Protein AF-A0A1B8DVF6-F1 (afdb_monomer_lite)

Foldseek 3Di:
DDPPDQDWDADFQQRKTWDADPVRHTDDIHHAFLLAFFADPRDGDSDAQQADPVDRPPGDVVSFGPFHDTGPWGFQEAEPQGKTKTQREDNDPVLSAWIDIDGDDDDDDDDDDDFATGGNFNYWYDPDPQKIWTFDWDPQAWQPGPWHATPFTAGWMWGTVVWDGQVVHQRHGHRGCQYSNRGDPNTGHIDIGTDGTPQPVVVLVVVLAHGTDDSVVVPRMDDRGDRDDDDDDD

Secondary structure (DSSP, 8-state):
------PPEE-SSS--EEEE-TTS-EEEEEPPPGGGS-EETTEE----SSPPTT-TT---SSSS-SBSSPTT--EEEEETTTEEEEE-S-SSTTT---EEEEEP--SSS---------SSEEEEEEEETTEEEEEEE-SSBSTTSSB---S-EEEEEEE-TTS---TTSS-STT--SSGGGPPPTT-PPPEEEEEEETT-HHHHGGGT-BSSS-GGGTTSBPPS----------

Radius of gyration: 19.28 Å; chains: 1; bounding box: 47×51×50 Å

Structure (mmCIF, N/CA/C/O backbone):
data_AF-A0A1B8DVF6-F1
#
_entry.id   AF-A0A1B8DVF6-F1
#
loop_
_atom_site.group_PDB
_atom_site.id
_atom_site.type_symbol
_atom_site.label_atom_id
_atom_site.label_alt_id
_atom_site.label_comp_id
_atom_site.label_asym_id
_atom_site.label_entity_id
_atom_site.label_seq_id
_atom_site.pdbx_PDB_ins_code
_atom_site.Cartn_x
_atom_site.Cartn_y
_atom_site.Cartn_z
_atom_site.occupancy
_atom_site.B_iso_or_equiv
_atom_site.auth_seq_id
_atom_site.auth_comp_id
_atom_site.auth_asym_id
_atom_site.auth_atom_id
_atom_site.pdbx_PDB_model_num
ATOM 1 N N . MET A 1 1 ? 2.949 -35.011 3.913 1.00 32.31 1 MET A N 1
ATOM 2 C CA . MET A 1 1 ? 1.623 -34.410 4.175 1.00 32.31 1 MET A CA 1
ATOM 3 C C . MET A 1 1 ? 1.774 -32.906 4.006 1.00 32.31 1 MET A C 1
ATOM 5 O O . MET A 1 1 ? 2.437 -32.292 4.829 1.00 32.31 1 MET A O 1
ATOM 9 N N . ALA A 1 2 ? 1.299 -32.333 2.897 1.00 32.31 2 ALA A N 1
ATOM 10 C CA . ALA A 1 2 ? 1.399 -30.891 2.675 1.00 32.31 2 ALA A CA 1
ATOM 11 C C . ALA A 1 2 ? 0.454 -30.177 3.651 1.00 32.31 2 ALA A C 1
ATOM 13 O O . ALA A 1 2 ? -0.756 -30.418 3.643 1.00 32.31 2 ALA A O 1
ATOM 14 N N . LEU A 1 3 ? 1.010 -29.348 4.531 1.00 29.42 3 LEU A N 1
ATOM 15 C CA . LEU A 1 3 ? 0.226 -28.476 5.391 1.00 29.42 3 LEU A CA 1
ATOM 16 C C . LEU A 1 3 ? -0.377 -27.381 4.503 1.00 29.42 3 LEU A C 1
ATOM 18 O O . LEU A 1 3 ? 0.258 -26.367 4.241 1.00 29.42 3 LEU A O 1
ATOM 22 N N . VAL A 1 4 ? -1.594 -27.601 4.002 1.00 38.09 4 VAL A N 1
ATOM 23 C CA . VAL A 1 4 ? -2.385 -26.531 3.384 1.00 38.09 4 VAL A CA 1
ATOM 24 C C . VAL A 1 4 ? -2.860 -25.628 4.519 1.00 38.09 4 VAL A C 1
ATOM 26 O O . VAL A 1 4 ? -3.889 -25.893 5.150 1.00 38.09 4 VAL A O 1
ATOM 29 N N . VAL A 1 5 ? -2.055 -24.614 4.831 1.00 46.03 5 VAL A N 1
ATOM 30 C CA . VAL A 1 5 ? -2.501 -23.447 5.590 1.00 46.03 5 VAL A CA 1
ATOM 31 C C . VAL A 1 5 ? -3.344 -22.629 4.620 1.00 46.03 5 VAL A C 1
ATOM 33 O O . VAL A 1 5 ? -2.834 -22.153 3.609 1.00 46.03 5 VAL A O 1
ATOM 36 N N . LEU A 1 6 ? -4.645 -22.524 4.881 1.00 54.84 6 LEU A N 1
ATOM 37 C CA . LEU A 1 6 ? -5.496 -21.598 4.140 1.00 54.84 6 LEU A CA 1
ATOM 38 C C . LEU A 1 6 ? -5.156 -20.200 4.638 1.00 54.84 6 LEU A C 1
ATOM 40 O O . LEU A 1 6 ? -5.493 -19.844 5.765 1.00 54.84 6 LEU A O 1
ATOM 44 N N . ALA A 1 7 ? -4.410 -19.455 3.828 1.00 62.16 7 ALA A N 1
ATOM 45 C CA . ALA A 1 7 ? -4.233 -18.031 4.043 1.00 62.16 7 ALA A CA 1
ATOM 46 C C . ALA A 1 7 ? -5.584 -17.320 3.824 1.00 62.16 7 ALA A C 1
ATOM 48 O O . ALA A 1 7 ? -6.362 -17.769 2.973 1.00 62.16 7 ALA A O 1
ATOM 49 N N . PRO A 1 8 ? -5.882 -16.239 4.567 1.00 67.75 8 PRO A N 1
ATOM 50 C CA . PRO A 1 8 ? -7.030 -15.395 4.261 1.00 67.75 8 PRO A CA 1
ATOM 51 C C . PRO A 1 8 ? -6.943 -14.888 2.823 1.00 67.75 8 PRO A C 1
ATOM 53 O O . PRO A 1 8 ? -5.857 -14.615 2.312 1.00 67.75 8 PRO A O 1
ATOM 56 N N . ILE A 1 9 ? -8.101 -14.729 2.197 1.00 80.19 9 ILE A N 1
ATOM 57 C CA . ILE A 1 9 ? -8.250 -14.021 0.926 1.00 80.19 9 ILE A CA 1
ATOM 58 C C . ILE A 1 9 ? -8.737 -12.619 1.265 1.00 80.19 9 ILE A C 1
ATOM 60 O O . ILE A 1 9 ? -9.635 -12.475 2.089 1.00 80.19 9 ILE A O 1
ATOM 64 N N . SER A 1 10 ? -8.175 -11.586 0.648 1.00 80.62 10 SER A N 1
ATOM 65 C CA . SER A 1 10 ? -8.703 -10.228 0.769 1.00 80.62 10 SER A CA 1
ATOM 66 C C . SER A 1 10 ? -9.348 -9.760 -0.522 1.00 80.62 10 SER A C 1
ATOM 68 O O . SER A 1 10 ? -8.913 -10.133 -1.608 1.00 80.62 10 SER A O 1
ATOM 70 N N . ASP A 1 11 ? -10.331 -8.879 -0.388 1.00 80.94 11 ASP A N 1
ATOM 71 C CA . ASP A 1 11 ? -10.761 -8.000 -1.475 1.00 80.94 11 ASP A CA 1
ATOM 72 C C . ASP A 1 11 ? -10.009 -6.667 -1.368 1.00 80.94 11 ASP A C 1
ATOM 74 O O . ASP A 1 11 ? -9.768 -6.175 -0.265 1.00 80.94 11 ASP A O 1
ATOM 78 N N . GLU A 1 12 ? -9.641 -6.085 -2.507 1.00 75.62 12 GLU A N 1
ATOM 79 C CA . GLU A 1 12 ? -9.056 -4.751 -2.565 1.00 75.62 12 GLU A CA 1
ATOM 80 C C . GLU A 1 12 ? -10.084 -3.722 -2.067 1.00 75.62 12 GLU A C 1
ATOM 82 O O . GLU A 1 12 ? -9.807 -2.998 -1.111 1.00 75.62 12 GLU A O 1
ATOM 87 N N . TYR A 1 13 ? -11.289 -3.674 -2.647 1.00 78.94 13 TYR A N 1
ATOM 88 C CA . TYR A 1 13 ? -12.217 -2.550 -2.446 1.00 78.94 13 TYR A CA 1
ATOM 89 C C . TYR A 1 13 ? -13.198 -2.724 -1.279 1.00 78.94 13 TYR A C 1
ATOM 91 O O . TYR A 1 13 ? -13.632 -1.720 -0.717 1.00 78.94 13 TYR A O 1
ATOM 99 N N . GLY A 1 14 ? -13.511 -3.942 -0.843 1.00 76.44 14 GLY A N 1
ATOM 100 C CA . GLY A 1 14 ? -14.218 -4.219 0.415 1.00 76.44 14 GLY A CA 1
ATOM 101 C C . GLY A 1 14 ? -13.377 -4.008 1.689 1.00 76.44 14 GLY A C 1
ATOM 102 O O . GLY A 1 14 ? -13.918 -3.909 2.784 1.00 76.44 14 GLY A O 1
ATOM 103 N N . PRO A 1 15 ? -12.080 -3.714 1.567 1.00 79.81 15 PRO A N 1
ATOM 104 C CA . PRO A 1 15 ? -10.971 -4.303 2.354 1.00 79.81 15 PRO A CA 1
ATOM 105 C C . PRO A 1 15 ? -11.311 -5.333 3.464 1.00 79.81 15 PRO A C 1
ATOM 107 O O . PRO A 1 15 ? -10.837 -5.223 4.594 1.00 79.81 15 PRO A O 1
ATOM 110 N N . PHE A 1 16 ? -12.111 -6.366 3.184 1.00 84.19 16 PHE A N 1
ATOM 111 C CA . PHE A 1 16 ? -12.356 -7.451 4.149 1.00 84.19 16 PHE A CA 1
ATOM 112 C C . PHE A 1 16 ? -11.317 -8.561 3.999 1.00 84.19 16 PHE A C 1
ATOM 114 O O . PHE A 1 16 ? -10.808 -8.799 2.901 1.00 84.19 16 PHE A O 1
ATOM 121 N N . LEU A 1 17 ? -11.062 -9.287 5.092 1.00 79.75 17 LEU A N 1
ATOM 122 C CA . LEU A 1 17 ? -10.433 -10.603 5.019 1.00 79.75 17 LEU A CA 1
ATOM 123 C C . LEU A 1 17 ? -11.495 -11.691 5.094 1.00 79.75 17 LEU A C 1
ATOM 125 O O . LEU A 1 17 ? -12.343 -11.686 5.982 1.00 79.75 17 LEU A O 1
ATOM 129 N N . TYR A 1 18 ? -11.396 -12.651 4.193 1.00 82.25 18 TYR A N 1
ATOM 130 C CA . TYR A 1 18 ? -12.281 -13.792 4.076 1.00 82.25 18 TYR A CA 1
ATOM 131 C C . TYR A 1 18 ? -11.505 -15.064 4.385 1.00 82.25 18 TYR A C 1
ATOM 133 O O . TYR A 1 18 ? -10.444 -15.337 3.817 1.00 82.25 18 TYR A O 1
ATOM 141 N N . HIS A 1 19 ? -12.059 -15.862 5.281 1.00 77.62 19 HIS A N 1
ATOM 142 C CA . HIS A 1 19 ? -11.556 -17.174 5.635 1.00 77.62 19 HIS A CA 1
ATOM 143 C C . HIS A 1 19 ? -12.420 -18.240 5.002 1.00 77.62 19 HIS A C 1
ATOM 145 O O . HIS A 1 19 ? -13.640 -18.209 5.116 1.00 77.62 19 HIS A O 1
ATOM 151 N N . PHE A 1 20 ? -11.783 -19.215 4.368 1.00 79.69 20 PHE A N 1
ATOM 152 C CA . PHE A 1 20 ? -12.472 -20.349 3.777 1.00 79.69 20 PHE A CA 1
ATOM 153 C C . PHE A 1 20 ? -12.012 -21.636 4.448 1.00 79.69 20 PHE A C 1
ATOM 155 O O . PHE A 1 20 ? -10.858 -21.788 4.836 1.00 79.69 20 PHE A O 1
ATOM 162 N N . THR A 1 21 ? -12.921 -22.594 4.554 1.00 79.00 21 THR A N 1
ATOM 163 C CA . THR A 1 21 ? -12.610 -23.978 4.902 1.00 79.00 21 THR A CA 1
ATOM 164 C C . THR A 1 21 ? -11.857 -24.662 3.757 1.00 79.00 21 THR A C 1
ATOM 166 O O . THR A 1 21 ? -11.948 -24.263 2.596 1.00 79.00 21 THR A O 1
ATOM 169 N N . LYS A 1 22 ? -11.208 -25.801 4.037 1.00 81.12 22 LYS A N 1
ATOM 170 C CA . LYS A 1 22 ? -10.541 -26.644 3.014 1.00 81.12 22 LYS A CA 1
ATOM 171 C C . LYS A 1 22 ? -11.468 -27.138 1.897 1.00 81.12 22 LYS A C 1
ATOM 173 O O . LYS A 1 22 ? -10.986 -27.660 0.901 1.00 81.12 22 LYS A O 1
ATOM 178 N N . ARG A 1 23 ? -12.786 -27.007 2.071 1.00 86.44 23 ARG A N 1
ATOM 179 C CA . ARG A 1 23 ? -13.811 -27.379 1.086 1.00 86.44 23 ARG A CA 1
ATOM 180 C C . ARG A 1 23 ? -14.335 -26.174 0.292 1.00 86.44 23 ARG A C 1
ATOM 182 O O . ARG A 1 23 ? -15.333 -26.316 -0.402 1.00 86.44 23 ARG A O 1
ATOM 189 N N . GLY A 1 24 ? -13.719 -24.998 0.437 1.00 83.56 24 GLY A N 1
ATOM 190 C CA . GLY A 1 24 ? -14.119 -23.772 -0.259 1.00 83.56 24 GLY A CA 1
ATOM 191 C C . GLY A 1 24 ? -15.368 -23.089 0.307 1.00 83.56 24 GLY A C 1
ATOM 192 O O . GLY A 1 24 ? -15.906 -22.193 -0.331 1.00 83.56 24 GLY A O 1
ATOM 193 N N . LYS A 1 25 ? -15.855 -23.488 1.491 1.00 85.06 25 LYS A N 1
ATOM 194 C CA . LYS A 1 25 ? -16.943 -22.762 2.175 1.00 85.06 25 LYS A CA 1
ATOM 195 C C . LYS A 1 25 ? -16.387 -21.586 2.963 1.00 85.06 25 LYS A C 1
ATOM 197 O O . LYS A 1 25 ? -15.400 -21.796 3.660 1.00 85.06 25 LYS A O 1
ATOM 202 N N . LEU A 1 26 ? -17.033 -20.424 2.891 1.00 81.25 26 LEU A N 1
ATOM 203 C CA . LEU A 1 26 ? -16.728 -19.279 3.751 1.00 81.25 26 LEU A CA 1
ATOM 204 C C . LEU A 1 26 ? -16.943 -19.671 5.223 1.00 81.25 26 LEU A C 1
ATOM 206 O O . LEU A 1 26 ? -17.984 -20.231 5.561 1.00 81.25 26 LEU A O 1
ATOM 210 N N . ASP A 1 27 ? -15.931 -19.430 6.046 1.00 79.88 27 ASP A N 1
ATOM 211 C CA . ASP A 1 27 ? -15.852 -19.791 7.465 1.00 79.88 27 ASP A CA 1
ATOM 212 C C . ASP A 1 27 ? -15.981 -18.548 8.353 1.00 79.88 27 ASP A C 1
ATOM 214 O O . ASP A 1 27 ? -16.807 -18.520 9.259 1.00 79.88 27 ASP A O 1
ATOM 218 N N . ASP A 1 28 ? -15.213 -17.497 8.046 1.00 77.75 28 ASP A N 1
ATOM 219 C CA . ASP A 1 28 ? -15.188 -16.246 8.809 1.00 77.75 28 ASP A CA 1
ATOM 220 C C . ASP A 1 28 ? -14.908 -15.040 7.897 1.00 77.75 28 ASP A C 1
ATOM 222 O O . ASP A 1 28 ? -14.336 -15.178 6.808 1.00 77.75 28 ASP A O 1
ATOM 226 N N . VAL A 1 29 ? -15.320 -13.853 8.341 1.00 80.81 29 VAL A N 1
ATOM 227 C CA . VAL A 1 29 ? -15.078 -12.575 7.669 1.00 80.81 29 VAL A CA 1
ATOM 228 C C . VAL A 1 29 ? -14.602 -11.556 8.694 1.00 80.81 29 VAL A C 1
ATOM 230 O O . VAL A 1 29 ? -15.346 -11.157 9.589 1.00 80.81 29 VAL A O 1
ATOM 233 N N . ILE A 1 30 ? -13.376 -11.067 8.521 1.00 78.75 30 ILE A N 1
ATOM 234 C CA . ILE A 1 30 ? -12.818 -10.019 9.369 1.00 78.75 30 ILE A CA 1
ATOM 235 C C . ILE A 1 30 ? -13.021 -8.670 8.686 1.00 78.75 30 ILE A C 1
ATOM 237 O O . ILE A 1 30 ? -12.463 -8.388 7.622 1.00 78.75 30 ILE A O 1
ATOM 241 N N . ARG A 1 31 ? -13.817 -7.822 9.338 1.00 83.44 31 ARG A N 1
ATOM 242 C CA . ARG A 1 31 ? -14.041 -6.429 8.948 1.00 83.44 31 ARG A CA 1
ATOM 243 C C . ARG A 1 31 ? -12.875 -5.542 9.416 1.00 83.44 31 ARG A C 1
ATOM 245 O O . ARG A 1 31 ? -12.457 -5.677 10.568 1.00 83.44 31 ARG A O 1
ATOM 252 N N . PRO A 1 32 ? -12.355 -4.624 8.580 1.00 82.56 32 PRO A N 1
ATOM 253 C CA . PRO A 1 32 ? -11.359 -3.644 9.010 1.00 82.56 32 PRO A CA 1
ATOM 254 C C . PRO A 1 32 ? -11.983 -2.542 9.896 1.00 82.56 32 PRO A C 1
ATOM 256 O O . PRO A 1 32 ? -13.209 -2.417 9.956 1.00 82.56 32 PRO A O 1
ATOM 259 N N . PRO A 1 33 ? -11.165 -1.711 10.570 1.00 84.88 33 PRO A N 1
ATOM 260 C CA . PRO A 1 33 ? -11.647 -0.540 11.304 1.00 84.88 33 PRO A CA 1
ATOM 261 C C . PRO A 1 33 ? -12.536 0.389 10.466 1.00 84.88 33 PRO A C 1
ATOM 263 O O . PRO A 1 33 ? -12.381 0.474 9.246 1.00 84.88 33 PRO A O 1
ATOM 266 N N . ASN A 1 34 ? -13.430 1.133 11.124 1.00 86.06 34 ASN A N 1
ATOM 267 C CA . ASN A 1 34 ? -14.404 2.005 10.457 1.00 86.06 34 ASN A CA 1
ATOM 268 C C . ASN A 1 34 ? -13.751 3.076 9.578 1.00 86.06 34 ASN A C 1
ATOM 270 O O . ASN A 1 34 ? -14.263 3.350 8.498 1.00 86.06 34 ASN A O 1
ATOM 274 N N . ALA A 1 35 ? -12.581 3.584 9.969 1.00 85.00 35 ALA A N 1
ATOM 275 C CA . ALA A 1 35 ? -11.764 4.492 9.163 1.00 85.00 35 ALA A CA 1
ATOM 276 C C . ALA A 1 35 ? -11.434 3.960 7.748 1.00 85.00 35 ALA A C 1
ATOM 278 O O . ALA A 1 35 ? -11.082 4.735 6.865 1.00 85.00 35 ALA A O 1
ATOM 279 N N . LEU A 1 36 ? -11.566 2.652 7.496 1.00 84.38 36 LEU A N 1
ATOM 280 C CA . LEU A 1 36 ? -11.310 2.022 6.195 1.00 84.38 36 LEU A CA 1
ATOM 281 C C . LEU A 1 36 ? -12.582 1.571 5.463 1.00 84.38 36 LEU A C 1
ATOM 283 O O . LEU A 1 36 ? -12.504 1.061 4.343 1.00 84.38 36 LEU A O 1
ATOM 287 N N . ILE A 1 37 ? -13.752 1.759 6.072 1.00 85.25 37 ILE A N 1
ATOM 288 C CA . ILE A 1 37 ? -15.046 1.449 5.465 1.00 85.25 37 ILE A CA 1
ATOM 289 C C . ILE A 1 37 ? -15.559 2.707 4.780 1.00 85.25 37 ILE A C 1
ATOM 291 O O . ILE A 1 37 ? -15.860 3.692 5.447 1.00 85.25 37 ILE A O 1
ATOM 295 N N . LEU A 1 38 ? -15.630 2.679 3.451 1.00 83.94 38 LEU A N 1
ATOM 296 C CA . LEU A 1 38 ? -16.032 3.837 2.659 1.00 83.94 38 LEU A CA 1
ATOM 297 C C . LEU A 1 38 ? -17.521 4.138 2.888 1.00 83.94 38 LEU A C 1
ATOM 299 O O . LEU A 1 38 ? -18.361 3.239 2.812 1.00 83.94 38 LEU A O 1
ATOM 303 N N . GLU A 1 39 ? -17.832 5.399 3.205 1.00 85.81 39 GLU A N 1
ATOM 304 C CA . GLU A 1 39 ? -19.196 5.848 3.490 1.00 85.81 39 GLU A CA 1
ATOM 305 C C . GLU A 1 39 ? -19.588 7.097 2.698 1.00 85.81 39 GLU A C 1
ATOM 307 O O . GLU A 1 39 ? -18.815 8.049 2.529 1.00 85.81 39 GLU A O 1
ATOM 312 N N . ARG A 1 40 ? -20.850 7.101 2.263 1.00 87.94 40 ARG A N 1
ATOM 313 C CA . ARG A 1 40 ? -21.533 8.233 1.635 1.00 87.94 40 ARG A CA 1
ATOM 314 C C . ARG A 1 40 ? -22.884 8.426 2.285 1.00 87.94 40 ARG A C 1
ATOM 316 O O . ARG A 1 40 ? -23.650 7.474 2.409 1.00 87.94 40 ARG A O 1
ATOM 323 N N . ASN A 1 41 ? -23.184 9.653 2.700 1.00 87.81 41 ASN A N 1
ATOM 324 C CA . ASN A 1 41 ? -24.454 9.985 3.358 1.00 87.81 41 ASN A CA 1
ATOM 325 C C . ASN A 1 41 ? -24.794 9.030 4.527 1.00 87.81 41 ASN A C 1
ATOM 327 O O . ASN A 1 41 ? -25.941 8.622 4.692 1.00 87.81 41 ASN A O 1
ATOM 331 N N . GLY A 1 42 ? -23.782 8.622 5.304 1.00 85.25 42 GLY A N 1
ATOM 332 C CA . GLY A 1 42 ? -23.937 7.703 6.440 1.00 85.25 42 GLY A CA 1
ATOM 333 C C . GLY A 1 42 ? -24.239 6.246 6.070 1.00 85.25 42 GLY A C 1
ATOM 334 O O . GLY A 1 42 ? -24.626 5.470 6.940 1.00 85.25 42 GLY A O 1
ATOM 335 N N . THR A 1 43 ? -24.094 5.869 4.797 1.00 87.88 43 THR A N 1
ATOM 336 C CA . THR A 1 43 ? -24.265 4.492 4.318 1.00 87.88 43 THR A CA 1
ATOM 337 C C . THR A 1 43 ? -22.951 3.968 3.757 1.00 87.88 43 THR A C 1
ATOM 339 O O . THR A 1 43 ? -22.233 4.693 3.069 1.00 87.88 43 THR A O 1
ATOM 342 N N . VAL A 1 44 ? -22.653 2.697 4.031 1.00 87.88 44 VAL A N 1
ATOM 343 C CA . VAL A 1 44 ? -21.510 1.999 3.436 1.00 87.88 44 VAL A CA 1
ATOM 344 C C . VAL A 1 44 ? -21.693 1.920 1.924 1.00 87.88 44 VAL A C 1
ATOM 346 O O . VAL A 1 44 ? -22.706 1.414 1.443 1.00 87.88 44 VAL A O 1
ATOM 349 N N . ASP A 1 45 ? -20.697 2.390 1.185 1.00 87.00 45 ASP A N 1
ATOM 350 C CA . ASP A 1 45 ? -20.680 2.376 -0.272 1.00 87.00 45 ASP A CA 1
ATOM 351 C C . ASP A 1 45 ? -19.275 1.996 -0.737 1.00 87.00 45 ASP A C 1
ATOM 353 O O . ASP A 1 45 ? -18.305 2.608 -0.321 1.00 87.00 45 ASP A O 1
ATOM 357 N N . PHE A 1 46 ? -19.137 0.980 -1.584 1.00 85.44 46 PHE A N 1
ATOM 358 C CA . PHE A 1 46 ? -17.838 0.570 -2.134 1.00 85.44 46 PHE A CA 1
ATOM 359 C C . PHE A 1 46 ? -17.670 0.968 -3.605 1.00 85.44 46 PHE A C 1
ATOM 361 O O . PHE A 1 46 ? -16.684 0.584 -4.238 1.00 85.44 46 PHE A O 1
ATOM 368 N N . ALA A 1 47 ? -18.615 1.730 -4.160 1.00 83.31 47 ALA A N 1
ATOM 369 C CA . ALA A 1 47 ? -18.594 2.142 -5.550 1.00 83.31 47 ALA A CA 1
ATOM 370 C C . ALA A 1 47 ? -17.406 3.062 -5.864 1.00 83.31 47 ALA A C 1
ATOM 372 O O . ALA A 1 47 ? -17.048 3.972 -5.107 1.00 83.31 47 ALA A O 1
ATOM 373 N N . SER A 1 48 ? -16.830 2.837 -7.045 1.00 83.81 48 SER A N 1
ATOM 374 C CA . SER A 1 48 ? -15.935 3.791 -7.694 1.00 83.81 48 SER A CA 1
ATOM 375 C C . SER A 1 48 ? -16.671 5.101 -7.979 1.00 83.81 48 SER A C 1
ATOM 377 O O . SER A 1 48 ? -17.875 5.103 -8.230 1.00 83.81 48 SER A O 1
ATOM 379 N N . ASN A 1 49 ? -15.938 6.212 -7.994 1.00 86.81 49 ASN A N 1
ATOM 380 C CA . ASN A 1 49 ? -16.456 7.480 -8.497 1.00 86.81 49 ASN A CA 1
ATOM 381 C C . ASN A 1 49 ? -16.368 7.631 -10.018 1.00 86.81 49 ASN A C 1
ATOM 383 O O . ASN A 1 49 ? -16.909 8.585 -10.568 1.00 86.81 49 ASN A O 1
ATOM 387 N N . ASN A 1 50 ? -15.705 6.702 -10.706 1.00 87.38 50 ASN A N 1
ATOM 388 C CA . ASN A 1 50 ? -15.689 6.702 -12.161 1.00 87.38 50 ASN A CA 1
ATOM 389 C C . ASN A 1 50 ? -17.055 6.258 -12.682 1.00 87.38 50 ASN A C 1
ATOM 391 O O . ASN A 1 50 ? -17.533 5.176 -12.335 1.00 87.38 50 ASN A O 1
ATOM 395 N N . SER A 1 51 ? -17.644 7.055 -13.569 1.00 88.44 51 SER A N 1
ATOM 396 C CA . SER A 1 51 ? -18.876 6.672 -14.245 1.00 88.44 51 SER A CA 1
ATOM 397 C C . SER A 1 51 ? -18.664 5.431 -15.124 1.00 88.44 51 SER A C 1
ATOM 399 O O . SER A 1 51 ? -17.629 5.339 -15.798 1.00 88.44 51 SER A O 1
ATOM 401 N N . PRO A 1 52 ? -19.628 4.500 -15.203 1.00 88.31 52 PRO A N 1
ATOM 402 C CA . PRO A 1 52 ? -19.541 3.384 -16.130 1.00 88.31 52 PRO A CA 1
ATOM 403 C C . PRO A 1 52 ? -19.570 3.872 -17.584 1.00 88.31 52 PRO A C 1
ATOM 405 O O . PRO A 1 52 ? -20.264 4.827 -17.927 1.00 88.31 52 PRO A O 1
ATOM 408 N N . ILE A 1 53 ? -18.865 3.154 -18.465 1.00 90.50 53 ILE A N 1
ATOM 409 C CA . ILE A 1 53 ? -18.738 3.493 -19.897 1.00 90.50 53 ILE A CA 1
ATOM 410 C C . ILE A 1 53 ? -20.111 3.639 -20.577 1.00 90.50 53 ILE A C 1
ATOM 412 O O . ILE A 1 53 ? -20.284 4.471 -21.461 1.00 90.50 53 ILE A O 1
ATOM 416 N N . TYR A 1 54 ? -21.094 2.838 -20.160 1.00 91.44 54 TYR A N 1
ATOM 417 C CA . TYR A 1 54 ? -22.433 2.815 -20.750 1.00 91.44 54 TYR A CA 1
ATOM 418 C C . TYR A 1 54 ? -23.391 3.870 -20.176 1.00 91.44 54 TYR A C 1
ATOM 420 O O . TYR A 1 54 ? -24.478 4.050 -20.722 1.00 91.44 54 TYR A O 1
ATOM 428 N N . ASN A 1 55 ? -23.035 4.551 -19.081 1.00 90.94 55 ASN A N 1
ATOM 429 C CA . ASN A 1 55 ? -23.861 5.608 -18.504 1.00 90.94 55 ASN A CA 1
ATOM 430 C C . ASN A 1 55 ? -23.021 6.585 -17.668 1.00 90.94 55 ASN A C 1
ATOM 432 O O . ASN A 1 55 ? -22.787 6.374 -16.479 1.00 90.94 55 ASN A O 1
ATOM 436 N N . SER A 1 56 ? -22.641 7.709 -18.275 1.00 91.00 56 SER A N 1
ATOM 437 C CA . SER A 1 56 ? -21.836 8.748 -17.621 1.00 91.00 56 SER A CA 1
ATOM 438 C C . SER A 1 56 ? -22.525 9.422 -16.426 1.00 91.00 56 SER A C 1
ATOM 440 O O . SER A 1 56 ? -21.855 10.041 -15.607 1.00 91.00 56 SER A O 1
ATOM 442 N N . SER A 1 57 ? -23.853 9.301 -16.301 1.00 90.12 57 SER A N 1
ATOM 443 C CA . SER A 1 57 ? -24.618 9.894 -15.194 1.00 90.12 57 SER A CA 1
ATOM 444 C C . SER A 1 57 ? -24.675 9.000 -13.950 1.00 90.12 57 SER A C 1
ATOM 446 O O . SER A 1 57 ? -25.144 9.440 -12.902 1.00 90.12 57 SER A O 1
ATOM 448 N N . GLN A 1 58 ? -24.219 7.746 -14.040 1.00 89.19 58 GLN A N 1
ATOM 449 C CA . GLN A 1 58 ? -24.163 6.826 -12.903 1.00 89.19 58 GLN A CA 1
ATOM 450 C C . GLN A 1 58 ? -22.884 7.044 -12.095 1.00 89.19 58 GLN A C 1
ATOM 452 O O . GLN A 1 58 ? -21.934 6.270 -12.178 1.00 89.19 58 GLN A O 1
ATOM 457 N N . ILE A 1 59 ? -22.882 8.109 -11.302 1.00 88.75 59 ILE A N 1
ATOM 458 C CA . ILE A 1 59 ? -21.834 8.405 -10.325 1.00 88.75 59 ILE A CA 1
ATOM 459 C C . ILE A 1 59 ? -22.437 8.473 -8.917 1.00 88.75 59 ILE A C 1
ATOM 461 O O . ILE A 1 59 ? -23.580 8.917 -8.764 1.00 88.75 59 ILE A O 1
ATOM 465 N N . PRO A 1 60 ? -21.709 8.032 -7.876 1.00 89.38 60 PRO A N 1
ATOM 466 C CA . PRO A 1 60 ? -22.168 8.178 -6.501 1.00 89.38 60 PRO A CA 1
ATOM 467 C C . PRO A 1 60 ? -22.364 9.649 -6.116 1.00 89.38 60 PRO A C 1
ATOM 469 O O . PRO A 1 60 ? -21.651 10.530 -6.597 1.00 89.38 60 PRO A O 1
ATOM 472 N N . ASN A 1 61 ? -23.298 9.912 -5.201 1.00 87.19 61 ASN A N 1
ATOM 473 C CA . ASN A 1 61 ? -23.521 11.241 -4.633 1.00 87.19 61 ASN A CA 1
ATOM 474 C C . ASN A 1 61 ? -23.390 11.199 -3.098 1.00 87.19 61 ASN A C 1
ATOM 476 O O . ASN A 1 61 ? -24.226 10.559 -2.457 1.00 87.19 61 ASN A O 1
ATOM 480 N N . PRO A 1 62 ? -22.414 11.895 -2.489 1.00 90.31 62 PRO A N 1
ATOM 481 C CA . PRO A 1 62 ? -21.349 12.674 -3.132 1.00 90.31 62 PRO A CA 1
ATOM 482 C C . PRO A 1 62 ? -20.346 11.798 -3.890 1.00 90.31 62 PRO A C 1
ATOM 484 O O . PRO A 1 62 ? -20.172 10.628 -3.562 1.00 90.31 62 PRO A O 1
ATOM 487 N N . GLU A 1 63 ? -19.636 12.374 -4.861 1.00 88.19 63 GLU A N 1
ATOM 488 C CA . GLU A 1 63 ? -18.633 11.649 -5.656 1.00 88.19 63 GLU A CA 1
ATOM 489 C C . GLU A 1 63 ? -17.464 11.145 -4.789 1.00 88.19 63 GLU A C 1
ATOM 491 O O . GLU A 1 63 ? -17.006 10.006 -4.908 1.00 88.19 63 GLU A O 1
ATOM 496 N N . ASN A 1 64 ? -17.009 11.963 -3.841 1.00 86.31 64 ASN A N 1
ATOM 497 C CA . ASN A 1 64 ? -16.003 11.586 -2.849 1.00 86.31 64 ASN A CA 1
ATOM 498 C C . ASN A 1 64 ? -16.667 11.245 -1.511 1.00 86.31 64 ASN A C 1
ATOM 500 O O . ASN A 1 64 ? -17.672 11.872 -1.171 1.00 86.31 64 ASN A O 1
ATOM 504 N N . PRO A 1 65 ? -16.153 10.246 -0.775 1.00 80.94 65 PRO A N 1
ATOM 505 C CA . PRO A 1 65 ? -16.741 9.844 0.493 1.00 80.94 65 PRO A CA 1
ATOM 506 C C . PRO A 1 65 ? -16.693 10.983 1.513 1.00 80.94 65 PRO A C 1
ATOM 508 O O . PRO A 1 65 ? -15.801 11.833 1.481 1.00 80.94 65 PRO A O 1
ATOM 511 N N . ASN A 1 66 ? -17.666 10.999 2.425 1.00 75.50 66 ASN A N 1
ATOM 512 C CA . ASN A 1 66 ? -17.752 12.014 3.481 1.00 75.50 66 ASN A CA 1
ATOM 513 C C . ASN A 1 66 ? -16.763 11.750 4.633 1.00 75.50 66 ASN A C 1
ATOM 515 O O . ASN A 1 66 ? -16.452 12.658 5.404 1.00 75.50 66 ASN A O 1
ATOM 519 N N . SER A 1 67 ? -16.312 10.505 4.758 1.00 74.56 67 SER A N 1
ATOM 520 C CA . SER A 1 67 ? -15.507 9.962 5.851 1.00 74.56 67 SER A CA 1
ATOM 521 C C . SER A 1 67 ? -14.734 8.730 5.369 1.00 74.56 67 SER A C 1
ATOM 523 O O . SER A 1 67 ? -15.021 8.195 4.297 1.00 74.56 67 SER A O 1
ATOM 525 N N . SER A 1 68 ? -13.782 8.259 6.179 1.00 78.62 68 SER A N 1
ATOM 526 C CA . SER A 1 68 ? -12.981 7.054 5.933 1.00 78.62 68 SER A CA 1
ATOM 527 C C . SER A 1 68 ? -11.994 7.159 4.764 1.00 78.62 68 SER A C 1
ATOM 529 O O . SER A 1 68 ? -11.546 8.247 4.401 1.00 78.62 68 SER A O 1
ATOM 531 N N . ARG A 1 69 ? -11.604 6.006 4.201 1.00 80.38 69 ARG A N 1
ATOM 532 C CA . ARG A 1 69 ? -10.695 5.895 3.059 1.00 80.38 69 ARG A CA 1
ATOM 533 C C . ARG A 1 69 ? -11.263 6.512 1.779 1.00 80.38 69 ARG A C 1
ATOM 535 O O . ARG A 1 69 ? -12.466 6.503 1.529 1.00 80.38 69 ARG A O 1
ATOM 542 N N . ASN A 1 70 ? -10.358 6.919 0.896 1.00 80.19 70 ASN A N 1
ATOM 543 C CA . ASN A 1 70 ? -10.702 7.494 -0.402 1.00 80.19 70 ASN A CA 1
ATOM 544 C C . ASN A 1 70 ? -11.149 6.437 -1.425 1.00 80.19 70 ASN A C 1
ATOM 546 O O . ASN A 1 70 ? -10.858 5.239 -1.307 1.00 80.19 70 ASN A O 1
ATOM 550 N N . ASN A 1 71 ? -11.791 6.917 -2.492 1.00 82.62 71 ASN A N 1
ATOM 551 C CA . ASN A 1 71 ? -12.102 6.126 -3.681 1.00 82.62 71 ASN A CA 1
ATOM 552 C C . ASN A 1 71 ? -10.852 5.434 -4.238 1.00 82.62 71 ASN A C 1
ATOM 554 O O . ASN A 1 71 ? -9.764 6.006 -4.249 1.00 82.62 71 ASN A O 1
ATOM 558 N N . ASN A 1 72 ? -11.026 4.211 -4.740 1.00 77.25 72 ASN A N 1
ATOM 559 C CA . ASN A 1 72 ? -9.979 3.427 -5.403 1.00 77.25 72 ASN A CA 1
ATOM 560 C C . ASN A 1 72 ? -8.732 3.079 -4.542 1.00 77.25 72 ASN A C 1
ATOM 562 O O . ASN A 1 72 ? -7.686 2.693 -5.071 1.00 77.25 72 ASN A O 1
ATOM 566 N N . GLN A 1 73 ? -8.826 3.207 -3.213 1.00 78.25 73 GLN A N 1
ATOM 567 C CA . GLN A 1 73 ? -7.719 2.971 -2.273 1.00 78.25 73 GLN A CA 1
ATOM 568 C C . GLN A 1 73 ? -7.995 1.788 -1.339 1.00 78.25 73 GLN A C 1
ATOM 570 O O . GLN A 1 73 ? -8.236 1.958 -0.151 1.00 78.25 73 GLN A O 1
ATOM 575 N N . GLY A 1 74 ? -8.003 0.586 -1.911 1.00 78.25 74 GLY A N 1
ATOM 576 C CA . GLY A 1 74 ? -8.211 -0.675 -1.205 1.00 78.25 74 GLY A CA 1
ATOM 577 C C . GLY A 1 74 ? -6.978 -1.275 -0.519 1.00 78.25 74 GLY A C 1
ATOM 578 O O . GLY A 1 74 ? -5.935 -0.628 -0.451 1.00 78.25 74 GLY A O 1
ATOM 579 N N . PHE A 1 75 ? -7.065 -2.527 -0.050 1.00 83.31 75 PHE A N 1
ATOM 580 C CA . PHE A 1 75 ? -5.873 -3.296 0.343 1.00 83.31 75 PHE A CA 1
ATOM 581 C C . PHE A 1 75 ? -4.950 -3.510 -0.856 1.00 83.31 75 PHE A C 1
ATOM 583 O O . PHE A 1 75 ? -5.378 -4.012 -1.889 1.00 83.31 75 PHE A O 1
ATOM 590 N N . LYS A 1 76 ? -3.678 -3.127 -0.714 1.00 75.88 76 LYS A N 1
ATOM 591 C CA . LYS A 1 76 ? -2.683 -3.140 -1.801 1.00 75.88 76 LYS A CA 1
ATOM 592 C C . LYS A 1 76 ? -1.548 -4.154 -1.609 1.00 75.88 76 LYS A C 1
ATOM 594 O O . LYS A 1 76 ? -0.498 -4.051 -2.234 1.00 75.88 76 LYS A O 1
ATOM 599 N N . GLY A 1 77 ? -1.731 -5.099 -0.701 1.00 77.38 77 GLY A N 1
ATOM 600 C CA . GLY A 1 77 ? -0.773 -6.166 -0.445 1.00 77.38 77 GLY A CA 1
ATOM 601 C C . GLY A 1 77 ? -1.200 -6.962 0.773 1.00 77.38 77 GLY A C 1
ATOM 602 O O . GLY A 1 77 ? -1.586 -6.371 1.785 1.00 77.38 77 GLY A O 1
ATOM 603 N N . LEU A 1 78 ? -1.137 -8.286 0.659 1.00 76.62 78 LEU A N 1
ATOM 604 C CA . LEU A 1 78 ? -1.467 -9.231 1.719 1.00 76.62 78 LEU A CA 1
ATOM 605 C C . LEU A 1 78 ? -0.341 -10.260 1.814 1.00 76.62 78 LEU A C 1
ATOM 607 O O . LEU A 1 78 ? -0.197 -11.112 0.944 1.00 76.62 78 LEU A O 1
ATOM 611 N N . THR A 1 79 ? 0.440 -10.211 2.890 1.00 74.06 79 THR A N 1
ATOM 612 C CA . THR A 1 79 ? 1.537 -11.171 3.103 1.00 74.06 79 THR A CA 1
ATOM 613 C C . THR A 1 79 ? 1.146 -12.281 4.076 1.00 74.06 79 THR A C 1
ATOM 615 O O . THR A 1 79 ? 0.280 -12.119 4.944 1.00 74.06 79 THR A O 1
ATOM 618 N N . TYR A 1 80 ? 1.856 -13.411 3.975 1.00 60.00 80 TYR A N 1
ATOM 619 C CA . TYR A 1 80 ? 1.825 -14.491 4.961 1.00 60.00 80 TYR A CA 1
ATOM 620 C C . TYR A 1 80 ? 2.033 -13.929 6.380 1.00 60.00 80 TYR A C 1
ATOM 622 O O . TYR A 1 80 ? 2.872 -13.048 6.578 1.00 60.00 80 TYR A O 1
ATOM 630 N N . ASN A 1 81 ? 1.254 -14.439 7.343 1.00 56.53 81 ASN A N 1
ATOM 631 C CA . ASN A 1 81 ? 1.039 -13.897 8.698 1.00 56.53 81 ASN A CA 1
ATOM 632 C C . ASN A 1 81 ? 0.040 -12.722 8.810 1.00 56.53 81 ASN A C 1
ATOM 634 O O . ASN A 1 81 ? -0.047 -12.079 9.852 1.00 56.53 81 ASN A O 1
ATOM 638 N N . THR A 1 82 ? -0.765 -12.495 7.766 1.00 65.50 82 THR A N 1
ATOM 639 C CA . THR A 1 82 ? -1.968 -11.642 7.780 1.00 65.50 82 THR A CA 1
ATOM 640 C C . THR A 1 82 ? -1.724 -10.158 8.016 1.00 65.50 82 THR A C 1
ATOM 642 O O . THR A 1 82 ? -2.444 -9.513 8.777 1.00 65.50 82 THR A O 1
ATOM 645 N N . TYR A 1 83 ? -0.721 -9.608 7.332 1.00 72.19 83 TYR A N 1
ATOM 646 C CA . TYR A 1 83 ? -0.571 -8.160 7.245 1.00 72.19 83 TYR A CA 1
ATOM 647 C C . TYR A 1 83 ? -1.198 -7.631 5.963 1.00 72.19 83 TYR A C 1
ATOM 649 O O . TYR A 1 83 ? -0.910 -8.168 4.893 1.00 72.19 83 TYR A O 1
ATOM 657 N N . ALA A 1 84 ? -1.998 -6.570 6.074 1.00 72.62 84 ALA A N 1
ATOM 658 C CA . ALA A 1 84 ? -2.566 -5.857 4.936 1.00 72.62 84 ALA A CA 1
ATOM 659 C C . ALA A 1 84 ? -2.137 -4.386 4.943 1.00 72.62 84 ALA A C 1
ATOM 661 O O . ALA A 1 84 ? -2.189 -3.728 5.985 1.00 72.62 84 ALA A O 1
ATOM 662 N N . ALA A 1 85 ? -1.723 -3.864 3.789 1.00 71.00 85 ALA A N 1
ATOM 663 C CA . ALA A 1 85 ? -1.378 -2.453 3.620 1.00 71.00 85 ALA A CA 1
ATOM 664 C C . ALA A 1 85 ? -2.501 -1.691 2.902 1.00 71.00 85 ALA A C 1
ATOM 666 O O . ALA A 1 85 ? -3.051 -2.183 1.917 1.00 71.00 85 ALA A O 1
ATOM 667 N N . ILE A 1 86 ? -2.812 -0.479 3.365 1.00 74.69 86 ILE A N 1
ATOM 668 C CA . ILE A 1 86 ? -3.820 0.397 2.750 1.00 74.69 86 ILE A CA 1
ATOM 669 C C . ILE A 1 86 ? -3.410 1.862 2.800 1.00 74.69 86 ILE A C 1
ATOM 671 O O . ILE A 1 86 ? -2.987 2.355 3.846 1.00 74.69 86 ILE A O 1
ATOM 675 N N . ASN A 1 87 ? -3.547 2.565 1.678 1.00 69.38 87 ASN A N 1
ATOM 676 C CA . ASN A 1 87 ? -3.331 4.008 1.633 1.00 69.38 87 ASN A CA 1
ATOM 677 C C . ASN A 1 87 ? -4.452 4.700 2.416 1.00 69.38 87 ASN A C 1
ATOM 679 O O . ASN A 1 87 ? -5.629 4.549 2.093 1.00 69.38 87 ASN A O 1
ATOM 683 N N . ASP A 1 88 ? -4.080 5.450 3.445 1.00 67.56 88 ASP A N 1
ATOM 684 C CA . ASP A 1 88 ? -4.995 5.950 4.472 1.00 67.56 88 ASP A CA 1
ATOM 685 C C . ASP A 1 88 ? -4.628 7.401 4.829 1.00 67.56 88 ASP A C 1
ATOM 687 O O . ASP A 1 88 ? -4.232 7.747 5.944 1.00 67.56 88 ASP A O 1
ATOM 691 N N . GLY A 1 89 ? -4.653 8.245 3.795 1.00 62.06 89 GLY A N 1
ATOM 692 C CA . GLY A 1 89 ? -4.324 9.667 3.838 1.00 62.06 89 GLY A CA 1
ATOM 693 C C . GLY A 1 89 ? -5.316 10.522 3.042 1.00 62.06 89 GLY A C 1
ATOM 694 O O . GLY A 1 89 ? -6.427 10.102 2.726 1.00 62.06 89 GLY A O 1
ATOM 695 N N . ALA A 1 90 ? -4.937 11.769 2.749 1.00 62.84 90 ALA A N 1
ATOM 696 C CA . ALA A 1 90 ? -5.839 12.768 2.167 1.00 62.84 90 ALA A CA 1
ATOM 697 C C . ALA A 1 90 ? -6.407 12.383 0.788 1.00 62.84 90 ALA A C 1
ATOM 699 O O . ALA A 1 90 ? -5.755 11.684 0.020 1.00 62.84 90 ALA A O 1
ATOM 700 N N . LEU A 1 91 ? -7.590 12.921 0.456 1.00 69.88 91 LEU A N 1
ATOM 701 C CA . LEU A 1 91 ? -8.240 12.796 -0.864 1.00 69.88 91 LEU A CA 1
ATOM 702 C C . LEU A 1 91 ? -7.322 13.209 -2.025 1.00 69.88 91 LEU A C 1
ATOM 704 O O . LEU A 1 91 ? -7.368 12.643 -3.114 1.00 69.88 91 LEU A O 1
ATOM 708 N N . ASP A 1 92 ? -6.486 14.211 -1.778 1.00 71.38 92 ASP A N 1
ATOM 709 C CA . ASP A 1 92 ? -5.495 14.706 -2.720 1.00 71.38 92 ASP A CA 1
ATOM 710 C C . ASP A 1 92 ? -4.339 13.704 -2.846 1.00 71.38 92 ASP A C 1
ATOM 712 O O . ASP A 1 92 ? -3.588 13.484 -1.891 1.00 71.38 92 ASP A O 1
ATOM 716 N N . LYS A 1 93 ? -4.166 13.129 -4.044 1.00 68.44 93 LYS A N 1
ATOM 717 C CA . LYS A 1 93 ? -3.096 12.166 -4.347 1.00 68.44 93 LYS A CA 1
ATOM 718 C C . LYS A 1 93 ? -1.706 12.699 -3.990 1.00 68.44 93 LYS A C 1
ATOM 720 O O . LYS A 1 93 ? -0.882 11.932 -3.506 1.00 68.44 93 LYS A O 1
ATOM 725 N N . ALA A 1 94 ? -1.450 14.000 -4.155 1.00 70.00 94 ALA A N 1
ATOM 726 C CA . ALA A 1 94 ? -0.155 14.597 -3.817 1.00 70.00 94 ALA A CA 1
ATOM 727 C C . ALA A 1 94 ? 0.118 14.609 -2.299 1.00 70.00 94 ALA A C 1
ATOM 729 O O . ALA A 1 94 ? 1.268 14.687 -1.858 1.00 70.00 94 ALA A O 1
ATOM 730 N N . LYS A 1 95 ? -0.945 14.517 -1.494 1.00 71.56 95 LYS A N 1
ATOM 731 C CA . LYS A 1 95 ? -0.920 14.557 -0.026 1.00 71.56 95 LYS A CA 1
ATOM 732 C C . LYS A 1 95 ? -1.216 13.195 0.609 1.00 71.56 95 LYS A C 1
ATOM 734 O O . LYS A 1 95 ? -1.101 13.051 1.824 1.00 71.56 95 LYS A O 1
ATOM 739 N N . ASN A 1 96 ? -1.557 12.178 -0.181 1.00 71.56 96 ASN A N 1
ATOM 740 C CA . ASN A 1 96 ? -1.837 10.824 0.291 1.00 71.56 96 ASN A CA 1
ATOM 741 C C . ASN A 1 96 ? -0.550 10.002 0.499 1.00 71.56 96 ASN A C 1
ATOM 743 O O . ASN A 1 96 ? -0.345 8.960 -0.113 1.00 71.56 96 ASN A O 1
ATOM 747 N N . GLN A 1 97 ? 0.362 10.501 1.334 1.00 73.38 97 GLN A N 1
ATOM 748 C CA . GLN A 1 97 ? 1.722 9.953 1.460 1.00 73.38 97 GLN A CA 1
ATOM 749 C C . GLN A 1 97 ? 1.848 8.842 2.510 1.00 73.38 97 GLN A C 1
ATOM 751 O O . GLN A 1 97 ? 2.951 8.400 2.834 1.00 73.38 97 GLN A O 1
ATOM 756 N N . TYR A 1 98 ? 0.733 8.427 3.108 1.00 80.19 98 TYR A N 1
ATOM 757 C CA . TYR A 1 98 ? 0.752 7.629 4.316 1.00 80.19 98 TYR A CA 1
ATOM 758 C C . TYR A 1 98 ? -0.201 6.439 4.264 1.00 80.19 98 TYR A C 1
ATOM 760 O O . TYR A 1 98 ? -1.388 6.578 3.989 1.00 80.19 98 TYR A O 1
ATOM 768 N N . THR A 1 99 ? 0.333 5.285 4.649 1.00 81.50 99 THR A N 1
ATOM 769 C CA . THR A 1 99 ? -0.340 3.984 4.564 1.00 81.50 99 THR A CA 1
ATOM 770 C C . THR A 1 99 ? -0.478 3.356 5.938 1.00 81.50 99 THR A C 1
ATOM 772 O O . THR A 1 99 ? 0.440 3.402 6.753 1.00 81.50 99 THR A O 1
ATOM 775 N N . ARG A 1 100 ? -1.605 2.725 6.219 1.00 84.81 100 ARG A N 1
ATOM 776 C CA . ARG A 1 100 ? -1.780 1.894 7.406 1.00 84.81 100 ARG A CA 1
ATOM 777 C C . ARG A 1 100 ? -1.333 0.467 7.101 1.00 84.81 100 ARG A C 1
ATOM 779 O O . ARG A 1 100 ? -1.697 -0.075 6.062 1.00 84.81 100 ARG A O 1
ATOM 786 N N . LEU A 1 101 ? -0.585 -0.144 8.019 1.00 87.00 101 LEU A N 1
ATOM 787 C CA . LEU A 1 101 ? -0.389 -1.593 8.047 1.00 87.00 101 LEU A CA 1
ATOM 788 C C . LEU A 1 101 ? -1.294 -2.180 9.130 1.00 87.00 101 LEU A C 1
ATOM 790 O O . LEU A 1 101 ? -1.256 -1.740 10.280 1.00 87.00 101 LEU A O 1
ATOM 794 N N . LEU A 1 102 ? -2.120 -3.146 8.750 1.00 83.19 102 LEU A N 1
ATOM 795 C CA . LEU A 1 102 ? -3.014 -3.878 9.639 1.00 83.19 102 LEU A CA 1
ATOM 796 C C . LEU A 1 102 ? -2.408 -5.247 9.899 1.00 83.19 102 LEU A C 1
ATOM 798 O O . LEU A 1 102 ? -2.084 -5.949 8.950 1.00 83.19 102 LEU A O 1
ATOM 802 N N . GLU A 1 103 ? -2.279 -5.619 11.166 1.00 81.06 103 GLU A N 1
ATOM 803 C CA . GLU A 1 103 ? -1.931 -6.973 11.591 1.00 81.06 103 GLU A CA 1
ATOM 804 C C . GLU A 1 103 ? -3.202 -7.661 12.074 1.00 81.06 103 GLU A C 1
ATOM 806 O O . GLU A 1 103 ? -3.830 -7.214 13.039 1.00 81.06 103 GLU A O 1
ATOM 811 N N . TYR A 1 104 ? -3.577 -8.755 11.424 1.00 72.19 104 TYR A N 1
ATOM 812 C CA . TYR A 1 104 ? -4.690 -9.572 11.874 1.00 72.19 104 TYR A CA 1
ATOM 813 C C . TYR A 1 104 ? -4.187 -10.736 12.719 1.00 72.19 104 TYR A C 1
ATOM 815 O O . TYR A 1 104 ? -3.054 -11.195 12.608 1.00 72.19 104 TYR A O 1
ATOM 823 N N . LYS A 1 105 ? -5.039 -11.213 13.625 1.00 67.19 105 LYS A N 1
ATOM 824 C CA . LYS A 1 105 ? -4.739 -12.390 14.431 1.00 67.19 105 LYS A CA 1
ATOM 825 C C . LYS A 1 105 ? -5.804 -13.445 14.196 1.00 67.19 105 LYS A C 1
ATOM 827 O O . LYS A 1 105 ? -6.915 -13.324 14.699 1.00 67.19 105 LYS A O 1
ATOM 832 N N . ILE A 1 106 ? -5.423 -14.514 13.509 1.00 60.12 106 ILE A N 1
ATOM 833 C CA . ILE A 1 106 ? -6.210 -15.743 13.410 1.00 60.12 106 ILE A CA 1
ATOM 834 C C . ILE A 1 106 ? -5.706 -16.676 14.523 1.00 60.12 106 ILE A C 1
ATOM 836 O O . ILE A 1 106 ? -4.525 -17.017 14.558 1.00 60.12 106 ILE A O 1
ATOM 840 N N . ASN A 1 107 ? -6.542 -17.069 15.489 1.00 49.91 107 ASN A N 1
ATOM 841 C CA . ASN A 1 107 ? -6.130 -18.046 16.519 1.00 49.91 107 ASN A CA 1
ATOM 842 C C . ASN A 1 107 ? -5.842 -19.410 15.830 1.00 49.91 107 ASN A C 1
ATOM 844 O O . ASN A 1 107 ? -6.639 -19.839 15.008 1.00 49.91 107 ASN A O 1
ATOM 848 N N . ASN A 1 108 ? -4.733 -20.138 16.051 1.00 36.06 108 ASN A N 1
ATOM 849 C CA . ASN A 1 108 ? -4.086 -20.516 17.314 1.00 36.06 108 ASN A CA 1
ATOM 850 C C . ASN A 1 108 ? -2.536 -20.389 17.325 1.00 36.06 108 ASN A C 1
ATOM 852 O O . ASN A 1 108 ? -1.852 -20.930 16.466 1.00 36.06 108 ASN A O 1
ATOM 856 N N . LYS A 1 109 ? -2.045 -19.802 18.435 1.00 36.81 109 LYS A N 1
ATOM 857 C CA . LYS A 1 109 ? -0.685 -19.724 19.039 1.00 36.81 109 LYS A CA 1
ATOM 858 C C . LYS A 1 109 ? 0.491 -19.054 18.279 1.00 36.81 109 LYS A C 1
ATOM 860 O O . LYS A 1 109 ? 1.214 -19.700 17.537 1.00 36.81 109 LYS A O 1
ATOM 865 N N . GLY A 1 110 ? 0.786 -17.822 18.737 1.00 31.05 110 GLY A N 1
ATOM 866 C CA . GLY A 1 110 ? 2.079 -17.097 18.699 1.00 31.05 110 GLY A CA 1
ATOM 867 C C . GLY A 1 110 ? 2.211 -16.127 17.515 1.00 31.05 110 GLY A C 1
ATOM 868 O O . GLY A 1 110 ? 2.006 -16.554 16.397 1.00 31.05 110 GLY A O 1
ATOM 869 N N . CYS A 1 111 ? 2.515 -14.829 17.627 1.00 32.19 111 CYS A N 1
ATOM 870 C CA . CYS A 1 111 ? 2.916 -13.931 18.719 1.00 32.19 111 CYS A CA 1
ATOM 871 C C . CYS A 1 111 ? 1.967 -12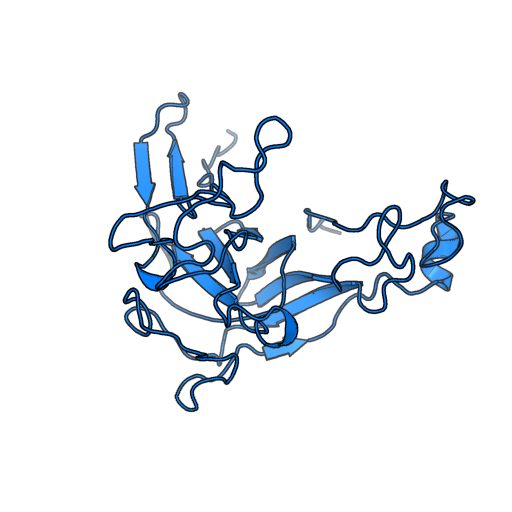.699 18.759 1.00 32.19 111 CYS A C 1
ATOM 873 O O . CYS A 1 111 ? 0.986 -12.655 18.021 1.00 32.19 111 CYS A O 1
ATOM 875 N N . ARG A 1 112 ? 2.193 -11.728 19.657 1.00 34.75 112 ARG A N 1
ATOM 876 C CA . ARG A 1 112 ? 1.399 -10.486 19.807 1.00 34.75 112 ARG A CA 1
ATOM 877 C C . ARG A 1 112 ? 2.197 -9.254 19.335 1.00 34.75 112 ARG A C 1
ATOM 879 O O . ARG A 1 112 ? 3.319 -9.096 19.800 1.00 34.75 112 ARG A O 1
ATOM 886 N N . GLN A 1 113 ? 1.489 -8.356 18.631 1.00 37.94 113 GLN A N 1
ATOM 887 C CA . GLN A 1 113 ? 1.655 -6.890 18.486 1.00 37.94 113 GLN A CA 1
ATOM 888 C C . GLN A 1 113 ? 2.789 -6.352 17.584 1.00 37.94 113 GLN A C 1
ATOM 890 O O . GLN A 1 113 ? 3.958 -6.483 17.935 1.00 37.94 113 GLN A O 1
ATOM 895 N N . ASN A 1 114 ? 2.418 -5.581 16.544 1.00 39.59 114 ASN A N 1
ATOM 896 C CA . ASN A 1 114 ? 2.564 -4.108 16.364 1.00 39.59 114 ASN A CA 1
ATOM 897 C C . ASN A 1 114 ? 2.895 -3.730 14.896 1.00 39.59 114 ASN A C 1
ATOM 899 O O . ASN A 1 114 ? 3.749 -4.385 14.321 1.00 39.59 114 ASN A O 1
ATOM 903 N N . SER A 1 115 ? 2.392 -2.564 14.416 1.00 39.09 115 SER A N 1
ATOM 904 C CA . SER A 1 115 ? 3.068 -1.472 13.632 1.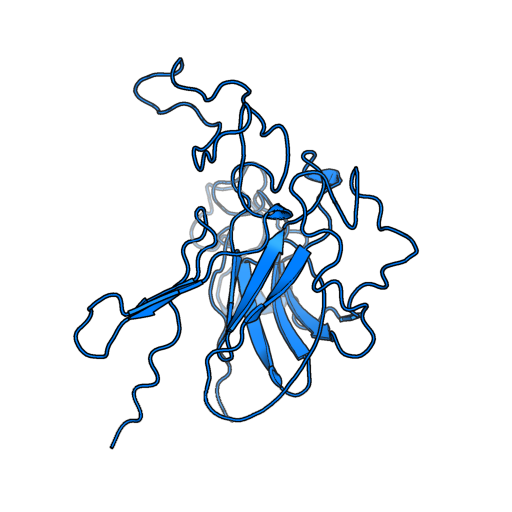00 39.09 115 SER A CA 1
ATOM 905 C C . SER A 1 115 ? 2.988 -1.265 12.069 1.00 39.09 115 SER A C 1
ATOM 907 O O . SER A 1 115 ? 3.092 -2.178 11.279 1.00 39.09 115 SER A O 1
ATOM 909 N N . ASN A 1 116 ? 2.772 0.009 11.667 1.00 38.75 116 ASN A N 1
ATOM 910 C CA . ASN A 1 116 ? 3.315 0.991 10.665 1.00 38.75 116 ASN A CA 1
ATOM 911 C C . ASN A 1 116 ? 3.593 0.881 9.118 1.00 38.75 116 ASN A C 1
ATOM 913 O O . ASN A 1 116 ? 3.876 -0.160 8.551 1.00 38.75 116 ASN A O 1
ATOM 917 N N . ARG A 1 117 ? 3.574 2.110 8.521 1.00 35.22 117 ARG A N 1
ATOM 918 C CA . ARG A 1 117 ? 3.603 2.740 7.148 1.00 35.22 117 ARG A CA 1
ATOM 919 C C . ARG A 1 117 ? 4.667 2.441 6.054 1.00 35.22 117 ARG A C 1
ATOM 921 O O . ARG A 1 117 ? 5.834 2.272 6.387 1.00 35.22 117 ARG A O 1
ATOM 928 N N . LYS A 1 118 ? 4.285 2.651 4.758 1.00 34.72 118 LYS A N 1
ATOM 929 C CA . LYS A 1 118 ? 5.128 2.949 3.546 1.00 34.72 118 LYS A CA 1
ATOM 930 C C . LYS A 1 118 ? 4.305 3.459 2.291 1.00 34.72 118 LYS A C 1
ATOM 932 O O . LYS A 1 118 ? 3.178 3.833 2.565 1.00 34.72 118 LYS A O 1
ATOM 937 N N . PRO A 1 119 ? 4.778 3.589 1.009 1.00 34.59 119 PRO A N 1
ATOM 938 C CA . PRO A 1 119 ? 4.135 4.312 -0.131 1.00 34.59 119 PRO A CA 1
ATOM 939 C C . PRO A 1 119 ? 2.937 3.558 -0.733 1.00 34.59 119 PRO A C 1
ATOM 941 O O . PRO A 1 119 ? 2.485 2.597 -0.116 1.00 34.59 119 PRO A O 1
ATOM 944 N N . GLU A 1 120 ? 2.456 3.934 -1.935 1.00 41.84 120 GLU A N 1
ATOM 945 C CA . GLU A 1 120 ? 1.547 3.080 -2.719 1.00 41.84 120 GLU A CA 1
ATOM 946 C C . GLU A 1 120 ? 2.232 1.729 -2.999 1.00 41.84 120 GLU A C 1
ATOM 948 O O . GLU A 1 120 ? 2.964 1.547 -3.974 1.00 41.84 120 GLU A O 1
ATOM 953 N N . ALA A 1 121 ? 2.034 0.788 -2.079 1.00 50.88 121 ALA A N 1
ATOM 954 C CA . ALA A 1 121 ? 2.480 -0.581 -2.205 1.00 50.88 121 ALA A CA 1
ATOM 955 C C . ALA A 1 121 ? 1.703 -1.212 -3.357 1.00 50.88 121 ALA A C 1
ATOM 957 O O . ALA A 1 121 ? 0.503 -1.001 -3.477 1.00 50.88 121 ALA A O 1
ATOM 958 N N . SER A 1 122 ? 2.375 -1.954 -4.227 1.00 56.41 122 SER A N 1
ATOM 959 C CA . SER A 1 122 ? 1.678 -2.908 -5.103 1.00 56.41 122 SER A CA 1
ATOM 960 C C . SER A 1 122 ? 1.735 -4.330 -4.548 1.00 56.41 122 SER A C 1
ATOM 962 O O . SER A 1 122 ? 0.992 -5.181 -5.014 1.00 56.41 122 SER A O 1
ATOM 964 N N . GLU A 1 123 ? 2.631 -4.564 -3.582 1.00 77.88 123 GLU A N 1
ATOM 965 C CA . GLU A 1 123 ? 2.786 -5.809 -2.837 1.00 77.88 123 GLU A CA 1
ATOM 966 C C . GLU A 1 123 ? 3.648 -5.555 -1.588 1.00 77.88 123 GLU A C 1
ATOM 968 O O . GLU A 1 123 ? 4.540 -4.696 -1.616 1.00 77.88 123 GLU A O 1
ATOM 973 N N . ILE A 1 124 ? 3.427 -6.320 -0.514 1.00 86.25 124 ILE A N 1
ATOM 974 C CA . ILE A 1 124 ? 4.333 -6.401 0.641 1.00 86.25 124 ILE A CA 1
ATOM 975 C C . ILE A 1 124 ? 4.721 -7.856 0.896 1.00 86.25 124 ILE A C 1
ATOM 977 O O . ILE A 1 124 ? 3.898 -8.746 0.739 1.00 86.25 124 ILE A O 1
ATOM 981 N N . LEU A 1 125 ? 5.947 -8.104 1.351 1.00 88.06 125 LEU A N 1
ATOM 982 C CA . LEU A 1 125 ? 6.406 -9.445 1.716 1.00 88.06 125 LEU A CA 1
ATOM 983 C C . LEU A 1 125 ? 7.111 -9.416 3.071 1.00 88.06 125 LEU A C 1
ATOM 985 O O . LEU A 1 125 ? 8.083 -8.684 3.254 1.00 88.06 125 LEU A O 1
ATOM 989 N N . PHE A 1 126 ? 6.635 -10.215 4.025 1.00 85.25 126 PHE A N 1
ATOM 990 C CA . PHE A 1 126 ? 7.211 -10.285 5.367 1.00 85.25 126 PHE A CA 1
ATOM 991 C C . PHE A 1 126 ? 8.588 -10.963 5.365 1.00 85.25 126 PHE A C 1
ATOM 993 O O . PHE A 1 126 ? 8.742 -12.086 4.892 1.00 85.25 126 PHE A O 1
ATOM 1000 N N . LEU A 1 127 ? 9.582 -10.288 5.946 1.00 86.00 127 LEU A N 1
ATOM 1001 C CA . LEU A 1 127 ? 10.961 -10.770 6.080 1.00 86.00 127 LEU A CA 1
ATOM 1002 C C . LEU A 1 127 ? 11.264 -11.374 7.461 1.00 86.00 127 LEU A C 1
ATOM 1004 O O . LEU A 1 127 ? 12.363 -11.882 7.677 1.00 86.00 127 LEU A O 1
ATOM 1008 N N . GLY A 1 128 ? 10.329 -11.290 8.412 1.00 81.81 128 GLY A N 1
ATOM 1009 C CA . GLY A 1 128 ? 10.585 -11.600 9.819 1.00 81.81 128 GLY A CA 1
ATOM 1010 C C . GLY A 1 128 ? 10.938 -10.363 10.650 1.00 81.81 128 GLY A C 1
ATOM 1011 O O . GLY A 1 128 ? 11.344 -9.329 10.123 1.00 81.81 128 GLY A O 1
ATOM 1012 N N . ASN A 1 129 ? 10.796 -10.475 11.977 1.00 84.62 129 ASN A N 1
ATOM 1013 C CA . ASN A 1 129 ? 11.234 -9.464 12.955 1.00 84.62 129 ASN A CA 1
ATOM 1014 C C . ASN A 1 129 ? 10.726 -8.034 12.677 1.00 84.62 129 ASN A C 1
ATOM 1016 O O . ASN A 1 129 ? 11.485 -7.078 12.815 1.00 84.62 129 ASN A O 1
ATOM 1020 N N . GLY A 1 130 ? 9.470 -7.887 12.239 1.00 82.38 130 GLY A N 1
ATOM 1021 C CA . GLY A 1 130 ? 8.886 -6.576 11.935 1.00 82.38 130 GLY A CA 1
ATOM 1022 C C . GLY A 1 130 ? 9.504 -5.885 10.713 1.00 82.38 130 GLY A C 1
ATOM 1023 O O . GLY A 1 130 ? 9.535 -4.658 10.651 1.00 82.38 130 GLY A O 1
ATOM 1024 N N . ARG A 1 131 ? 10.036 -6.644 9.750 1.00 88.88 131 ARG A N 1
ATOM 1025 C CA . ARG A 1 131 ? 10.605 -6.107 8.508 1.00 88.88 131 ARG A CA 1
ATOM 1026 C C . ARG A 1 131 ? 9.880 -6.670 7.303 1.00 88.88 131 ARG A C 1
ATOM 1028 O O . ARG A 1 131 ? 9.445 -7.821 7.311 1.00 88.88 131 ARG A O 1
ATOM 1035 N N . PHE A 1 132 ? 9.785 -5.859 6.263 1.00 91.25 132 PHE A N 1
ATOM 1036 C CA . PHE A 1 132 ? 9.014 -6.177 5.070 1.00 91.25 132 PHE A CA 1
ATOM 1037 C C . PHE A 1 132 ? 9.729 -5.653 3.834 1.00 91.25 132 PHE A C 1
ATOM 1039 O O . PHE A 1 132 ? 10.293 -4.558 3.878 1.00 91.25 132 PHE A O 1
ATOM 1046 N N . LEU A 1 133 ? 9.650 -6.396 2.733 1.00 92.56 133 LEU A N 1
ATOM 1047 C CA . LEU A 1 133 ? 9.808 -5.821 1.404 1.00 92.56 133 LEU A CA 1
ATOM 1048 C C . LEU A 1 133 ? 8.499 -5.159 0.979 1.00 92.56 133 LEU A C 1
ATOM 1050 O O . LEU A 1 133 ? 7.417 -5.623 1.333 1.00 92.56 133 LEU A O 1
ATOM 1054 N N . VAL A 1 134 ? 8.608 -4.110 0.177 1.00 9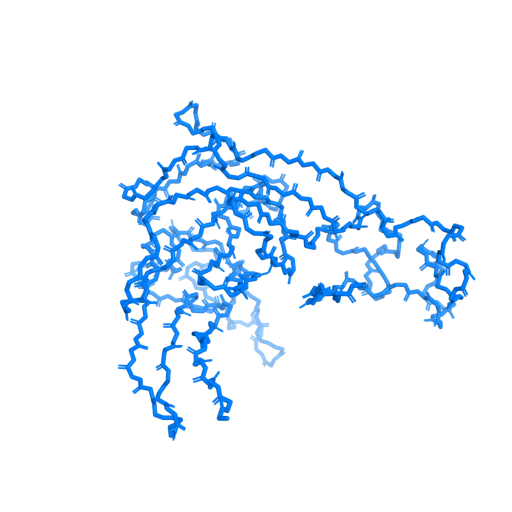1.38 134 VAL A N 1
ATOM 1055 C CA . VAL A 1 134 ? 7.484 -3.475 -0.504 1.00 91.38 134 VAL A CA 1
ATOM 1056 C C . VAL A 1 134 ? 7.860 -3.159 -1.944 1.00 91.38 134 VAL A C 1
ATOM 1058 O O . VAL A 1 134 ? 8.944 -2.630 -2.201 1.00 91.38 134 VAL A O 1
ATOM 1061 N N . LEU A 1 135 ? 6.956 -3.445 -2.880 1.00 90.75 135 LEU A N 1
ATOM 1062 C CA . LEU A 1 135 ? 7.049 -2.905 -4.235 1.00 90.75 135 LEU A CA 1
ATOM 1063 C C . LEU A 1 135 ? 6.520 -1.482 -4.238 1.00 90.75 135 LEU A C 1
ATOM 1065 O O . LEU A 1 135 ? 5.323 -1.265 -4.056 1.00 90.75 135 LEU A O 1
ATOM 1069 N N . SER A 1 136 ? 7.427 -0.533 -4.443 1.00 89.06 136 SER A N 1
ATOM 1070 C CA . SER A 1 136 ? 7.125 0.895 -4.468 1.00 89.06 136 SER A CA 1
ATOM 1071 C C . SER A 1 136 ? 7.417 1.456 -5.848 1.00 89.06 136 SER A C 1
ATOM 1073 O O . SER A 1 136 ? 8.436 1.126 -6.458 1.00 89.06 136 SER A O 1
ATOM 1075 N N . ARG A 1 137 ? 6.527 2.312 -6.346 1.00 87.94 137 ARG A N 1
ATOM 1076 C CA . ARG A 1 137 ? 6.677 2.941 -7.655 1.00 87.94 137 ARG A CA 1
ATOM 1077 C C . ARG A 1 137 ? 6.051 4.324 -7.692 1.00 87.94 137 ARG A C 1
ATOM 1079 O O . ARG A 1 137 ? 5.183 4.627 -6.877 1.00 87.94 137 ARG A O 1
ATOM 1086 N N . ASP A 1 138 ? 6.447 5.131 -8.664 1.00 84.88 138 ASP A N 1
ATOM 1087 C CA . ASP A 1 138 ? 5.664 6.290 -9.059 1.00 84.88 138 ASP A CA 1
ATOM 1088 C C . ASP A 1 138 ? 4.437 5.886 -9.899 1.00 84.88 138 ASP A C 1
ATOM 1090 O O . ASP A 1 138 ? 4.396 4.828 -10.539 1.00 84.88 138 ASP A O 1
ATOM 1094 N N . SER A 1 139 ? 3.388 6.705 -9.835 1.00 80.88 139 SER A N 1
ATOM 1095 C CA . SER A 1 139 ? 2.135 6.478 -10.555 1.00 80.88 139 SER A CA 1
ATOM 1096 C C . SER A 1 139 ? 2.203 7.008 -11.986 1.00 80.88 139 SER A C 1
ATOM 1098 O O . SER A 1 139 ? 2.960 7.941 -12.281 1.00 80.88 139 SER A O 1
ATOM 1100 N N . SER A 1 140 ? 1.411 6.405 -12.878 1.00 81.00 140 SER A N 1
ATOM 1101 C CA . SER A 1 140 ? 1.246 6.845 -14.266 1.00 81.00 140 SER A CA 1
ATOM 1102 C C . SER A 1 140 ? 2.580 6.972 -15.009 1.00 81.00 140 SER A C 1
ATOM 1104 O O . SER A 1 140 ? 2.814 7.971 -15.682 1.00 81.00 140 SER A O 1
ATOM 1106 N N . ALA A 1 141 ? 3.487 6.006 -14.829 1.00 82.44 141 ALA A N 1
ATOM 1107 C CA . ALA A 1 141 ? 4.829 6.037 -15.406 1.00 82.44 141 ALA A CA 1
ATOM 1108 C C . ALA A 1 141 ? 5.247 4.676 -15.974 1.00 82.44 141 ALA A C 1
ATOM 1110 O O . ALA A 1 141 ? 5.737 3.809 -15.240 1.00 82.44 141 ALA A O 1
ATOM 1111 N N . SER A 1 142 ? 5.010 4.485 -17.274 1.00 80.25 142 SER A N 1
ATOM 1112 C CA . SER A 1 142 ? 5.315 3.261 -18.029 1.00 80.25 142 SER A CA 1
ATOM 1113 C C . SER A 1 142 ? 4.745 3.300 -19.443 1.00 80.25 142 SER A C 1
ATOM 1115 O O . SER A 1 142 ? 4.056 4.242 -19.825 1.00 80.25 142 SER A O 1
ATOM 1117 N N . ARG A 1 143 ? 4.900 2.185 -20.167 1.00 81.19 143 ARG A N 1
ATOM 1118 C CA . ARG A 1 143 ? 4.051 1.859 -21.313 1.00 81.19 143 ARG A CA 1
ATOM 1119 C C . ARG A 1 143 ? 2.568 2.127 -21.012 1.00 81.19 143 ARG A C 1
ATOM 1121 O O . ARG A 1 143 ? 2.077 1.693 -19.966 1.00 81.19 143 ARG A O 1
ATOM 1128 N N . SER A 1 144 ? 1.877 2.780 -21.949 1.00 74.88 144 SER A N 1
ATOM 1129 C CA . SER A 1 144 ? 0.443 3.106 -21.868 1.00 74.88 144 SER A CA 1
ATOM 1130 C C . SER A 1 144 ? 0.047 4.117 -20.783 1.00 74.88 144 SER A C 1
ATOM 1132 O O . SER A 1 144 ? -1.140 4.246 -20.487 1.00 74.88 144 SER A O 1
ATOM 1134 N N . ALA A 1 145 ? 1.013 4.842 -20.217 1.00 79.50 145 ALA A N 1
ATOM 1135 C CA . ALA A 1 145 ? 0.768 5.999 -19.362 1.00 79.50 145 ALA A CA 1
ATOM 1136 C C . ALA A 1 145 ? 1.191 7.304 -20.063 1.00 79.50 145 ALA A C 1
ATOM 1138 O O . ALA A 1 145 ? 1.923 7.276 -21.049 1.00 79.50 145 ALA A O 1
ATOM 1139 N N . ASP A 1 146 ? 0.768 8.453 -19.523 1.00 79.06 146 ASP A N 1
ATOM 1140 C CA . ASP A 1 146 ? 1.070 9.786 -20.082 1.00 79.06 146 ASP A CA 1
ATOM 1141 C C . ASP A 1 146 ? 2.579 10.071 -20.188 1.00 79.06 146 ASP A C 1
ATOM 1143 O O . ASP A 1 146 ? 3.029 10.844 -21.034 1.00 79.06 146 ASP A O 1
ATOM 1147 N N . ARG A 1 147 ? 3.367 9.430 -19.319 1.00 87.06 147 ARG A N 1
ATOM 1148 C CA . ARG A 1 147 ? 4.829 9.396 -19.358 1.00 87.06 147 ARG A CA 1
ATOM 1149 C C . ARG A 1 147 ? 5.296 7.948 -19.298 1.00 87.06 147 ARG A C 1
ATOM 1151 O O . ARG A 1 147 ? 4.768 7.141 -18.536 1.00 87.06 147 ARG A O 1
ATOM 1158 N N . THR A 1 148 ? 6.331 7.630 -20.061 1.00 88.94 148 THR A N 1
ATOM 1159 C CA . THR A 1 148 ? 6.886 6.272 -20.125 1.00 88.94 148 THR A CA 1
ATOM 1160 C C . THR A 1 148 ? 8.060 6.058 -19.175 1.00 88.94 148 THR A C 1
ATOM 1162 O O . THR A 1 148 ? 8.395 4.916 -18.860 1.00 88.94 148 THR A O 1
ATOM 1165 N N . GLU A 1 149 ? 8.693 7.138 -18.714 1.00 91.38 149 GLU A N 1
ATOM 1166 C CA . GLU A 1 149 ? 9.827 7.095 -17.794 1.00 91.38 149 GLU A CA 1
ATOM 1167 C C . GLU A 1 149 ? 9.344 7.072 -16.341 1.00 91.38 149 GLU A C 1
ATOM 1169 O O . GLU A 1 149 ? 8.715 8.018 -15.862 1.00 91.38 149 GLU A O 1
ATOM 1174 N N . SER A 1 150 ? 9.662 5.984 -15.640 1.00 91.25 150 SER A N 1
ATOM 1175 C CA . SER A 1 150 ? 9.517 5.869 -14.192 1.00 91.25 150 SER A CA 1
ATOM 1176 C C . SER A 1 150 ? 10.741 6.462 -13.511 1.00 91.25 150 SER A C 1
ATOM 1178 O O . SER A 1 150 ? 11.878 6.070 -13.783 1.00 91.25 150 SER A O 1
ATOM 1180 N N . VAL A 1 151 ? 10.519 7.387 -12.582 1.00 91.44 151 VAL A N 1
ATOM 1181 C CA . VAL A 1 151 ? 11.608 7.978 -11.782 1.00 91.44 151 VAL A CA 1
ATOM 1182 C C . VAL A 1 151 ? 11.815 7.248 -10.458 1.00 91.44 151 VAL A C 1
ATOM 1184 O O . VAL A 1 151 ? 12.846 7.422 -9.809 1.00 91.44 151 VAL A O 1
ATOM 1187 N N . TYR A 1 152 ? 10.864 6.399 -10.062 1.00 91.06 152 TYR A N 1
ATOM 1188 C CA . TYR A 1 152 ? 10.961 5.599 -8.851 1.00 91.06 152 TYR A CA 1
ATOM 1189 C C . TYR A 1 152 ? 10.314 4.237 -9.062 1.00 91.06 152 TYR A C 1
ATOM 1191 O O . TYR A 1 152 ? 9.110 4.145 -9.274 1.00 91.06 152 TYR A O 1
ATOM 1199 N N . ARG A 1 153 ? 11.101 3.165 -8.970 1.00 91.44 153 ARG A N 1
ATOM 1200 C CA . ARG A 1 153 ? 10.593 1.795 -9.033 1.00 91.44 153 ARG A CA 1
ATOM 1201 C C . ARG A 1 153 ? 11.548 0.878 -8.306 1.00 91.44 153 ARG A C 1
ATOM 1203 O O . ARG A 1 153 ? 12.620 0.546 -8.817 1.00 91.44 153 ARG A O 1
ATOM 1210 N N . ASN A 1 154 ? 11.132 0.437 -7.130 1.00 93.62 154 ASN A N 1
ATOM 1211 C CA . ASN A 1 154 ? 12.006 -0.284 -6.234 1.00 93.62 154 ASN A CA 1
ATOM 1212 C C . ASN A 1 154 ? 11.307 -1.449 -5.529 1.00 93.62 154 ASN A C 1
ATOM 1214 O O . ASN A 1 154 ? 10.097 -1.433 -5.297 1.00 93.62 154 ASN A O 1
ATOM 1218 N N . ALA A 1 155 ? 12.111 -2.427 -5.113 1.00 94.00 155 ALA A N 1
ATOM 1219 C CA . ALA A 1 155 ? 11.787 -3.278 -3.979 1.00 94.00 155 ALA A CA 1
ATOM 1220 C C . ALA A 1 155 ? 12.528 -2.717 -2.766 1.00 94.00 155 ALA A C 1
ATOM 1222 O O . ALA A 1 155 ? 13.748 -2.847 -2.669 1.00 94.00 155 ALA A O 1
ATOM 1223 N N . ASP A 1 156 ? 11.801 -2.064 -1.867 1.00 95.06 156 ASP A N 1
ATOM 1224 C CA . ASP A 1 156 ? 12.374 -1.390 -0.704 1.00 95.06 156 ASP A CA 1
ATOM 1225 C C . ASP A 1 156 ? 12.057 -2.130 0.589 1.00 95.06 156 ASP A C 1
ATOM 1227 O O . ASP A 1 156 ? 11.142 -2.945 0.632 1.00 95.06 156 ASP A O 1
ATOM 1231 N N . ILE A 1 157 ? 12.756 -1.796 1.675 1.00 94.00 157 ILE A N 1
ATOM 1232 C CA . ILE A 1 157 ? 12.534 -2.403 2.992 1.00 94.00 157 ILE A CA 1
ATOM 1233 C C . ILE A 1 157 ? 11.919 -1.379 3.945 1.00 94.00 157 ILE A C 1
ATOM 1235 O O . ILE A 1 157 ? 12.402 -0.246 4.012 1.00 94.00 157 ILE A O 1
ATOM 1239 N N . PHE A 1 158 ? 10.864 -1.738 4.681 1.00 92.44 158 PHE A N 1
ATOM 1240 C CA . PHE A 1 158 ? 10.489 -1.009 5.902 1.00 92.44 158 PHE A CA 1
ATOM 1241 C C . PHE A 1 158 ? 10.641 -1.867 7.144 1.00 92.44 158 PHE A C 1
ATOM 1243 O O . PHE A 1 158 ? 10.495 -3.090 7.100 1.00 92.44 158 PHE A O 1
ATOM 1250 N N . SER A 1 159 ? 10.895 -1.177 8.251 1.00 89.69 159 SER A N 1
ATOM 1251 C CA . SER A 1 159 ? 10.875 -1.723 9.597 1.00 89.69 159 SER A CA 1
ATOM 1252 C C . SER A 1 159 ? 9.816 -1.013 10.426 1.00 89.69 159 SER A C 1
ATOM 1254 O O . SER A 1 159 ? 9.731 0.218 10.453 1.00 89.69 159 SER A O 1
ATOM 1256 N N . ILE A 1 160 ? 9.020 -1.807 11.127 1.00 87.12 160 ILE A N 1
ATOM 1257 C CA . ILE A 1 160 ? 7.935 -1.319 11.970 1.00 87.12 160 ILE A CA 1
ATOM 1258 C C . ILE A 1 160 ? 8.327 -1.301 13.465 1.00 87.12 160 ILE A C 1
ATOM 1260 O O . ILE A 1 160 ? 7.609 -0.743 14.287 1.00 87.12 160 ILE A O 1
ATOM 1264 N N . CYS A 1 161 ? 9.524 -1.791 13.816 1.00 86.25 161 CYS A N 1
ATOM 1265 C CA . CYS A 1 161 ? 9.979 -1.988 15.200 1.00 86.25 161 CYS A CA 1
ATOM 1266 C C . CYS A 1 161 ? 9.842 -0.764 16.124 1.00 86.25 161 CYS A C 1
ATOM 1268 O O . CYS A 1 161 ? 9.398 -0.913 17.259 1.00 86.25 161 CYS A O 1
ATOM 1270 N N . ASP A 1 162 ? 10.186 0.438 15.650 1.00 87.12 162 ASP A N 1
ATOM 1271 C CA . ASP A 1 162 ? 10.212 1.650 16.489 1.00 87.12 162 ASP A CA 1
ATOM 1272 C C . ASP A 1 162 ? 9.020 2.584 16.260 1.00 87.12 162 ASP A C 1
ATOM 1274 O O . ASP A 1 162 ? 9.078 3.789 16.533 1.00 87.12 162 ASP A O 1
ATOM 1278 N N . ALA A 1 163 ? 7.964 2.048 15.671 1.00 88.06 163 ALA A N 1
ATOM 1279 C CA . ALA A 1 163 ? 6.947 2.806 14.988 1.00 88.06 163 ALA A CA 1
ATOM 1280 C C . ALA A 1 163 ? 5.638 2.796 15.816 1.00 88.06 163 ALA A C 1
ATOM 1282 O O . ALA A 1 163 ? 5.311 1.808 16.473 1.00 88.06 163 ALA A O 1
ATOM 1283 N N . THR A 1 164 ? 4.890 3.907 15.866 1.00 89.62 164 THR A N 1
ATOM 1284 C CA . THR A 1 164 ? 3.749 4.039 16.797 1.00 89.62 164 THR A CA 1
ATOM 1285 C C . THR A 1 164 ? 2.599 3.081 16.484 1.00 89.62 164 THR A C 1
ATOM 1287 O O . THR A 1 164 ? 1.929 3.245 15.475 1.00 89.62 164 THR A O 1
ATOM 1290 N N . ASN A 1 165 ? 2.249 2.190 17.416 1.00 85.06 165 ASN A N 1
ATOM 1291 C CA . ASN A 1 165 ? 1.011 1.418 17.308 1.00 85.06 165 ASN A CA 1
ATOM 1292 C C . ASN A 1 165 ? -0.233 2.325 17.408 1.00 85.06 165 ASN A C 1
ATOM 1294 O O . ASN A 1 165 ? -0.445 3.029 18.411 1.00 85.06 165 ASN A O 1
ATOM 1298 N N . ILE A 1 166 ? -1.048 2.274 16.356 1.00 85.56 166 ILE A N 1
ATOM 1299 C CA . ILE A 1 166 ? -2.307 3.005 16.219 1.00 85.56 166 ILE A CA 1
ATOM 1300 C C . ILE A 1 166 ? -3.547 2.117 16.371 1.00 85.56 166 ILE A C 1
ATOM 1302 O O . ILE A 1 166 ? -4.641 2.597 16.149 1.00 85.56 166 ILE A O 1
ATOM 1306 N N . ASN A 1 167 ? -3.425 0.855 16.781 1.00 84.38 167 ASN A N 1
ATOM 1307 C CA . ASN A 1 167 ? -4.587 0.015 17.075 1.00 84.38 167 ASN A CA 1
ATOM 1308 C C . ASN A 1 167 ? -5.478 0.666 18.150 1.00 84.38 167 ASN A C 1
ATOM 1310 O O . ASN A 1 167 ? -4.981 1.051 19.216 1.00 84.38 167 ASN A O 1
ATOM 1314 N N . GLY A 1 168 ? -6.773 0.804 17.864 1.00 85.06 168 GLY A N 1
ATOM 1315 C CA . GLY A 1 168 ? -7.727 1.525 18.704 1.00 85.06 168 GLY A CA 1
ATOM 1316 C C . GLY A 1 168 ? -7.562 3.047 18.655 1.00 85.06 168 GLY A C 1
ATOM 1317 O O . GLY A 1 168 ? -8.120 3.751 19.494 1.00 85.06 168 GLY A O 1
ATOM 1318 N N . LYS A 1 169 ? -6.761 3.575 17.720 1.00 88.06 169 LYS A N 1
ATOM 1319 C CA . LYS A 1 169 ? -6.522 5.007 17.514 1.00 88.06 169 LYS A CA 1
ATOM 1320 C C . LYS A 1 169 ? -6.758 5.326 16.046 1.00 88.06 169 LYS A C 1
ATOM 1322 O O . LYS A 1 169 ? -6.219 4.666 15.171 1.00 88.06 169 LYS A O 1
ATOM 1327 N N . PHE A 1 170 ? -7.468 6.413 15.772 1.00 88.19 170 PHE A N 1
ATOM 1328 C CA . PHE A 1 170 ? -7.771 6.799 14.390 1.00 88.19 170 PHE A CA 1
ATOM 1329 C C . PHE A 1 170 ? -8.563 5.713 13.621 1.00 88.19 170 PHE A C 1
ATOM 1331 O O . PHE A 1 170 ? -8.358 5.508 12.424 1.00 88.19 170 PHE A O 1
ATOM 1338 N N . ASP A 1 171 ? -9.433 4.988 14.334 1.00 86.75 171 ASP A N 1
ATOM 1339 C CA . ASP A 1 171 ? -10.248 3.890 13.800 1.00 86.75 171 ASP A CA 1
ATOM 1340 C C . ASP A 1 171 ? -11.707 4.285 13.537 1.00 86.75 171 ASP A C 1
ATOM 1342 O O . ASP A 1 171 ? -12.416 3.547 12.854 1.00 86.75 171 ASP A O 1
ATOM 1346 N N . ASP A 1 172 ? -12.146 5.445 14.031 1.00 86.06 172 ASP A N 1
ATOM 1347 C CA . ASP A 1 172 ? -13.472 6.003 13.765 1.00 86.06 172 ASP A CA 1
ATOM 1348 C C . ASP A 1 172 ? -13.548 6.583 12.350 1.00 86.06 172 ASP A C 1
ATOM 1350 O O . ASP A 1 172 ? -12.556 7.086 11.822 1.00 86.06 172 ASP A O 1
ATOM 1354 N N . TYR A 1 173 ? -14.753 6.602 11.779 1.00 82.50 173 TYR A N 1
ATOM 1355 C CA . TYR A 1 173 ? -15.051 7.084 10.425 1.00 82.50 173 TYR A CA 1
ATOM 1356 C C . TYR A 1 173 ? -14.427 8.445 10.076 1.00 82.50 173 TYR A C 1
ATOM 1358 O O . TYR A 1 173 ? -13.965 8.660 8.961 1.00 82.50 173 TYR A O 1
ATOM 1366 N N . THR A 1 174 ? -14.385 9.384 11.018 1.00 82.75 174 THR A N 1
ATOM 1367 C CA . THR A 1 174 ? -13.874 10.748 10.784 1.00 82.75 174 THR A CA 1
ATOM 1368 C C . THR A 1 174 ? -12.460 10.969 11.312 1.00 82.75 174 THR A C 1
ATOM 1370 O O . THR A 1 174 ? -11.915 12.069 11.213 1.00 82.75 174 THR A O 1
ATOM 1373 N N . SER A 1 175 ? -11.853 9.943 11.901 1.00 83.12 175 SER A N 1
ATOM 1374 C CA . SER A 1 175 ? -10.546 10.049 12.530 1.00 83.12 175 SER A CA 1
ATOM 1375 C C . SER A 1 175 ? -9.431 9.701 11.544 1.00 83.12 175 SER A C 1
ATOM 1377 O O . SER A 1 175 ? -9.548 8.779 10.746 1.00 83.12 175 SER A O 1
ATOM 1379 N N . SER A 1 176 ? -8.328 10.449 11.589 1.00 84.75 176 SER A N 1
ATOM 1380 C CA . SER A 1 176 ? -7.171 10.213 10.724 1.00 84.75 176 SER A CA 1
ATOM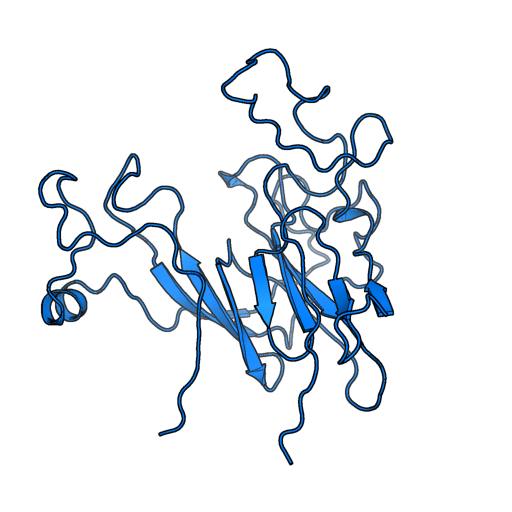 1381 C C . SER A 1 176 ? -5.878 10.480 11.480 1.00 84.75 176 SER A C 1
ATOM 1383 O O . SER A 1 176 ? -5.762 11.465 12.213 1.00 84.75 176 SER A O 1
ATOM 1385 N N . PHE A 1 177 ? -4.879 9.617 11.286 1.00 86.31 177 PHE A N 1
ATOM 1386 C CA . PHE A 1 177 ? -3.529 9.851 11.798 1.00 86.31 177 PHE A CA 1
ATOM 1387 C C . PHE A 1 177 ? -2.754 10.880 10.959 1.00 86.31 177 PHE A C 1
ATOM 1389 O O . PHE A 1 177 ? -1.667 11.298 11.364 1.00 86.31 177 PHE A O 1
ATOM 1396 N N . ALA A 1 178 ? -3.256 11.239 9.772 1.00 87.19 178 ALA A N 1
ATOM 1397 C CA . ALA A 1 178 ? -2.649 12.225 8.888 1.00 87.19 178 ALA A CA 1
ATOM 1398 C C . ALA A 1 178 ? -3.691 13.070 8.139 1.00 87.19 178 ALA A C 1
ATOM 1400 O O . ALA A 1 178 ? -3.779 13.006 6.906 1.00 87.19 178 ALA A O 1
ATOM 1401 N N . PRO A 1 179 ? -4.487 13.867 8.872 1.00 82.06 179 PRO A N 1
ATOM 1402 C CA . PRO A 1 179 ? -5.480 14.735 8.259 1.00 82.06 179 PRO A CA 1
ATOM 1403 C C . PRO A 1 179 ? -4.808 15.672 7.252 1.00 82.06 179 PRO A C 1
ATOM 1405 O O . PRO A 1 179 ? -3.735 16.223 7.507 1.00 82.06 179 PRO A O 1
ATOM 1408 N N . SER A 1 180 ? -5.420 15.817 6.076 1.00 78.69 180 SER A N 1
ATOM 1409 C CA . SER A 1 180 ? -4.887 16.629 4.970 1.00 78.69 180 SER A CA 1
ATOM 1410 C C . SER A 1 180 ? -3.461 16.256 4.529 1.00 78.69 180 SER A C 1
ATOM 1412 O O . SER A 1 180 ? -2.780 17.064 3.901 1.00 78.69 180 SER A O 1
ATOM 1414 N N . GLY A 1 181 ? -3.008 15.036 4.841 1.00 79.69 181 GLY A N 1
ATOM 1415 C CA . GLY A 1 181 ? -1.679 14.548 4.486 1.00 79.69 181 GLY A CA 1
ATOM 1416 C C . GLY A 1 181 ? -0.571 14.999 5.431 1.00 79.69 181 GLY A C 1
ATOM 1417 O O . GLY A 1 181 ? 0.597 14.796 5.121 1.00 79.69 181 GLY A O 1
ATOM 1418 N N . VAL A 1 182 ? -0.901 15.590 6.584 1.00 86.50 182 VAL A N 1
ATOM 1419 C CA . VAL A 1 182 ? 0.081 15.989 7.602 1.00 86.50 182 VAL A CA 1
ATOM 1420 C C . VAL A 1 182 ? 0.053 14.990 8.743 1.00 86.50 182 VAL A C 1
ATOM 1422 O O . VAL A 1 182 ? -0.967 14.839 9.410 1.00 86.50 182 VAL A O 1
ATOM 1425 N N . LEU A 1 183 ? 1.172 14.311 8.995 1.00 88.69 183 LEU A N 1
ATOM 1426 C CA . LEU A 1 183 ? 1.268 13.343 10.081 1.00 88.69 183 LEU A CA 1
ATOM 1427 C C . LEU A 1 183 ? 1.020 13.985 11.447 1.00 88.69 183 LEU A C 1
ATOM 1429 O O . LEU A 1 183 ? 1.688 14.943 11.830 1.00 88.69 183 LEU A O 1
ATOM 1433 N N . SER A 1 184 ? 0.101 13.395 12.210 1.00 90.56 184 SER A N 1
ATOM 1434 C CA . SER A 1 184 ? -0.085 13.713 13.620 1.00 90.56 184 SER A CA 1
ATOM 1435 C C . SER A 1 184 ? 1.241 13.583 14.381 1.00 90.56 184 SER A C 1
ATOM 1437 O O . SER A 1 184 ? 1.867 12.523 14.324 1.00 90.56 184 SER A O 1
ATOM 1439 N N . PRO A 1 185 ? 1.649 14.586 15.179 1.00 91.88 185 PRO A N 1
ATOM 1440 C CA . PRO A 1 185 ? 2.901 14.536 15.942 1.00 91.88 185 PRO A CA 1
ATOM 1441 C C . PRO A 1 185 ? 2.918 13.420 16.999 1.00 91.88 185 PRO A C 1
ATOM 1443 O O . PRO A 1 185 ? 3.970 13.066 17.519 1.00 91.88 185 PRO A O 1
ATOM 1446 N N . LYS A 1 186 ? 1.751 12.839 17.314 1.00 90.19 186 LYS A N 1
ATOM 1447 C CA . LYS A 1 186 ? 1.604 11.686 18.217 1.00 90.19 186 LYS A CA 1
ATOM 1448 C C . LYS A 1 186 ? 1.961 10.351 17.555 1.00 90.19 186 LYS A C 1
ATOM 1450 O O . LYS A 1 186 ? 1.913 9.319 18.221 1.00 90.19 186 LYS A O 1
ATOM 1455 N N . VAL A 1 187 ? 2.249 10.351 16.255 1.00 91.00 187 VAL A N 1
ATOM 1456 C CA . VAL A 1 187 ? 2.498 9.148 15.464 1.00 91.00 187 VAL A CA 1
ATOM 1457 C C . VAL A 1 187 ? 3.881 9.250 14.836 1.00 91.00 187 VAL A C 1
ATOM 1459 O O . VAL A 1 187 ? 4.131 10.058 13.948 1.00 91.00 187 VAL A O 1
ATOM 1462 N N . LYS A 1 188 ? 4.784 8.380 15.276 1.00 91.06 188 LYS A N 1
ATOM 1463 C CA . LYS A 1 188 ? 6.070 8.128 14.629 1.00 91.06 188 LYS A CA 1
ATOM 1464 C C . LYS A 1 188 ? 5.860 7.107 13.517 1.00 91.06 188 LYS A C 1
ATOM 1466 O O . LYS A 1 188 ? 5.300 6.049 13.788 1.00 91.06 188 LYS A O 1
ATOM 1471 N N . ALA A 1 189 ? 6.286 7.413 12.290 1.00 90.56 189 ALA A N 1
ATOM 1472 C CA . ALA A 1 189 ? 6.190 6.511 11.137 1.00 90.56 189 ALA A CA 1
ATOM 1473 C C . ALA A 1 189 ? 7.188 5.334 11.217 1.00 90.56 189 ALA A C 1
ATOM 1475 O O . ALA A 1 189 ? 8.104 5.352 12.035 1.00 90.56 189 ALA A O 1
ATOM 1476 N N . ALA A 1 190 ? 6.980 4.300 10.392 1.00 90.50 190 ALA A N 1
ATOM 1477 C CA . ALA A 1 190 ? 7.953 3.216 10.212 1.00 90.50 190 ALA A CA 1
ATOM 1478 C C . ALA A 1 190 ? 9.225 3.721 9.530 1.00 90.50 190 ALA A C 1
ATOM 1480 O O . ALA A 1 190 ? 9.199 4.699 8.780 1.00 90.50 190 ALA A O 1
ATOM 1481 N N . GLU A 1 191 ? 10.328 3.031 9.790 1.00 91.06 191 GLU A N 1
ATOM 1482 C CA . GLU A 1 191 ? 11.602 3.307 9.142 1.00 91.06 191 GLU A CA 1
ATOM 1483 C C . GLU A 1 191 ? 11.574 2.796 7.698 1.00 91.06 191 GLU A C 1
ATOM 1485 O O . GLU A 1 191 ? 11.133 1.676 7.430 1.00 91.06 191 GLU A O 1
ATOM 1490 N N . TYR A 1 192 ? 12.057 3.619 6.766 1.00 91.94 192 TYR A N 1
ATOM 1491 C CA . TYR A 1 192 ? 12.092 3.339 5.334 1.00 91.94 192 TYR A CA 1
ATOM 1492 C C . TYR A 1 192 ? 13.528 3.280 4.844 1.00 91.94 192 TYR A C 1
ATOM 1494 O O . TYR A 1 192 ? 14.239 4.277 4.918 1.00 91.94 192 TYR A O 1
ATOM 1502 N N . CYS A 1 193 ? 13.912 2.167 4.228 1.00 93.38 193 CYS A N 1
ATOM 1503 C CA . CYS A 1 193 ? 15.187 2.047 3.537 1.00 93.38 193 CYS A CA 1
ATOM 1504 C C . CYS A 1 193 ? 14.961 1.685 2.061 1.00 93.38 193 CYS A C 1
ATOM 1506 O O . CYS A 1 193 ? 14.335 0.651 1.790 1.00 93.38 193 CYS A O 1
ATOM 1508 N N . PRO A 1 194 ? 15.413 2.515 1.101 1.00 94.00 194 PRO A N 1
ATOM 1509 C CA . PRO A 1 194 ? 15.505 2.095 -0.287 1.00 94.00 194 PRO A CA 1
ATOM 1510 C C . PRO A 1 194 ? 16.463 0.907 -0.422 1.00 94.00 194 PRO A C 1
ATOM 1512 O O . PRO A 1 194 ? 17.530 0.929 0.187 1.00 94.00 194 PRO A O 1
ATOM 1515 N N . PHE A 1 195 ? 16.105 -0.124 -1.192 1.00 94.88 195 PHE A N 1
ATOM 1516 C CA . PHE A 1 195 ? 16.917 -1.352 -1.249 1.00 94.88 195 PHE A CA 1
ATOM 1517 C C . PHE A 1 195 ? 17.338 -1.744 -2.669 1.00 94.88 195 PHE A C 1
ATOM 1519 O O . PHE A 1 195 ? 18.516 -1.625 -3.004 1.00 94.88 195 PHE A O 1
ATOM 1526 N N . ILE A 1 196 ? 16.410 -2.173 -3.526 1.00 94.88 196 ILE A N 1
ATOM 1527 C CA . ILE A 1 196 ? 16.704 -2.537 -4.920 1.00 94.88 196 ILE A CA 1
ATOM 1528 C C . ILE A 1 196 ? 16.020 -1.543 -5.847 1.00 94.88 196 ILE A C 1
ATOM 1530 O O . ILE A 1 196 ? 14.797 -1.492 -5.892 1.00 94.88 196 ILE A O 1
ATOM 1534 N N . ASN A 1 197 ? 16.811 -0.803 -6.623 1.00 94.75 197 ASN A N 1
ATOM 1535 C CA . ASN A 1 197 ? 16.321 0.073 -7.685 1.00 94.75 197 ASN A CA 1
ATOM 1536 C C . ASN A 1 197 ? 16.238 -0.697 -9.014 1.00 94.75 197 ASN A C 1
ATOM 1538 O O . ASN A 1 197 ? 17.255 -1.181 -9.522 1.00 94.75 197 ASN A O 1
ATOM 1542 N N . PHE A 1 198 ? 15.036 -0.791 -9.583 1.00 93.00 198 PHE A N 1
ATOM 1543 C CA . PHE A 1 198 ? 14.793 -1.468 -10.858 1.00 93.00 198 PHE A CA 1
ATOM 1544 C C . PHE A 1 198 ? 15.102 -0.590 -12.074 1.00 93.00 198 PHE A C 1
ATOM 1546 O O . PHE A 1 198 ? 15.388 -1.118 -13.144 1.00 93.00 198 PHE A O 1
ATOM 1553 N N . ASN A 1 199 ? 15.143 0.732 -11.917 1.00 93.19 199 ASN A N 1
ATOM 1554 C CA . ASN A 1 199 ? 15.348 1.683 -13.013 1.00 93.19 199 ASN A CA 1
ATOM 1555 C C . ASN A 1 199 ? 16.825 1.836 -13.426 1.00 93.19 199 ASN A C 1
ATOM 1557 O O . ASN A 1 199 ? 17.193 2.766 -14.142 1.00 93.19 199 ASN A O 1
ATOM 1561 N N . ILE A 1 200 ? 17.708 0.925 -13.001 1.00 94.94 200 ILE A N 1
ATOM 1562 C CA . ILE A 1 200 ? 19.119 0.948 -13.397 1.00 94.94 200 ILE A CA 1
ATOM 1563 C C . ILE A 1 200 ? 19.242 0.461 -14.847 1.00 94.94 200 ILE A C 1
ATOM 1565 O O . ILE A 1 200 ? 19.317 -0.743 -15.106 1.00 94.94 200 ILE A O 1
ATOM 1569 N N . GLN A 1 201 ? 19.332 1.398 -15.796 1.00 90.69 201 GLN A N 1
ATOM 1570 C CA . GLN A 1 201 ? 19.311 1.091 -17.234 1.00 90.69 201 GLN A CA 1
ATOM 1571 C C . GLN A 1 201 ? 20.392 0.084 -17.665 1.00 90.69 201 GLN A C 1
ATOM 1573 O O . GLN A 1 201 ? 20.138 -0.795 -18.482 1.00 90.69 201 GLN A O 1
ATOM 1578 N N . THR A 1 202 ? 21.583 0.114 -17.061 1.00 94.81 202 THR A N 1
ATOM 1579 C CA . THR A 1 202 ? 22.648 -0.864 -17.362 1.00 94.81 202 THR A CA 1
ATOM 1580 C C . THR A 1 202 ? 22.298 -2.299 -16.951 1.00 94.81 202 THR A C 1
ATOM 1582 O O . THR A 1 202 ? 22.833 -3.250 -17.522 1.00 94.81 202 THR A O 1
ATOM 1585 N N . LYS A 1 203 ? 21.406 -2.487 -15.970 1.00 95.56 203 LYS A N 1
ATOM 1586 C CA . LYS A 1 203 ? 20.867 -3.802 -15.593 1.00 95.56 203 LYS A CA 1
ATOM 1587 C C . LYS A 1 203 ? 19.706 -4.191 -16.501 1.00 95.56 203 LYS A C 1
ATOM 1589 O O . LYS A 1 203 ? 19.680 -5.331 -16.952 1.00 95.56 203 LYS A O 1
ATOM 1594 N N . LEU A 1 204 ? 18.818 -3.247 -16.814 1.00 92.56 204 LEU A N 1
ATOM 1595 C CA . LEU A 1 204 ? 17.689 -3.461 -17.725 1.00 92.56 204 LEU A CA 1
ATOM 1596 C C . LEU A 1 204 ? 18.147 -3.874 -19.135 1.00 92.56 204 LEU A C 1
ATOM 1598 O O . LEU A 1 204 ? 17.598 -4.815 -19.709 1.00 92.56 204 LEU A O 1
ATOM 1602 N N . ASN A 1 205 ? 19.234 -3.275 -19.639 1.00 91.19 205 ASN A N 1
ATOM 1603 C CA . ASN A 1 205 ? 19.827 -3.598 -20.944 1.00 91.19 205 ASN A CA 1
ATOM 1604 C C . ASN A 1 205 ? 20.183 -5.084 -21.109 1.00 91.19 205 ASN A C 1
ATOM 1606 O O . ASN A 1 205 ? 20.152 -5.595 -22.224 1.00 91.19 205 ASN A O 1
ATOM 1610 N N . LYS A 1 206 ? 20.489 -5.798 -20.016 1.00 94.44 206 LYS A N 1
ATOM 1611 C CA . LYS A 1 206 ? 20.800 -7.238 -20.057 1.00 94.44 206 LYS A CA 1
ATOM 1612 C C . LYS A 1 206 ? 19.614 -8.097 -20.498 1.00 94.44 206 LYS A C 1
ATOM 1614 O O . LYS A 1 206 ? 19.818 -9.225 -20.928 1.00 94.44 206 LYS A O 1
ATOM 1619 N N . PHE A 1 207 ? 18.404 -7.561 -20.372 1.00 91.81 207 PHE A N 1
ATOM 1620 C CA . PHE A 1 207 ? 17.145 -8.229 -20.685 1.00 91.81 207 PHE A CA 1
ATOM 1621 C C . PHE A 1 207 ? 16.380 -7.525 -21.813 1.00 91.81 207 PHE A C 1
ATOM 1623 O O . PHE A 1 207 ? 15.212 -7.826 -22.030 1.00 91.81 207 PHE A O 1
ATOM 1630 N N . SER A 1 208 ? 17.016 -6.576 -22.513 1.00 90.38 208 SER A N 1
ATOM 1631 C CA . SER A 1 208 ? 16.368 -5.748 -23.542 1.00 90.38 208 SER A CA 1
ATOM 1632 C C . SER A 1 208 ? 15.141 -4.979 -23.025 1.00 90.38 208 SER A C 1
ATOM 1634 O O . SER A 1 208 ? 14.190 -4.741 -23.767 1.00 90.38 208 SER A O 1
ATOM 1636 N N . ILE A 1 209 ? 15.182 -4.585 -21.748 1.00 90.50 209 ILE A N 1
ATOM 1637 C CA . ILE A 1 209 ? 14.156 -3.770 -21.093 1.00 90.50 209 ILE A CA 1
ATOM 1638 C C . ILE A 1 209 ? 14.629 -2.309 -21.050 1.00 90.50 209 ILE A C 1
ATOM 1640 O O . ILE A 1 209 ? 15.818 -2.035 -20.867 1.00 90.50 209 ILE A O 1
ATOM 1644 N N . ILE A 1 210 ? 13.703 -1.366 -21.204 1.00 90.06 210 ILE A N 1
ATOM 1645 C CA . ILE A 1 210 ? 13.954 0.077 -21.170 1.00 90.06 210 ILE A CA 1
ATOM 1646 C C . ILE A 1 210 ? 12.984 0.788 -20.219 1.00 90.06 210 ILE A C 1
ATOM 1648 O O . ILE A 1 210 ? 11.822 0.396 -20.073 1.00 90.06 210 ILE A O 1
ATOM 1652 N N . ASN A 1 211 ? 13.485 1.834 -19.564 1.00 91.31 211 ASN A N 1
ATOM 1653 C CA . ASN A 1 211 ? 12.701 2.758 -18.755 1.00 91.31 211 ASN A CA 1
ATOM 1654 C C . ASN A 1 211 ? 12.605 4.102 -19.490 1.00 91.31 211 ASN A C 1
ATOM 1656 O O . ASN A 1 211 ? 13.623 4.766 -19.669 1.00 91.31 211 ASN A O 1
ATOM 1660 N N . GLY A 1 212 ? 11.403 4.492 -19.919 1.00 88.62 212 GLY A N 1
ATOM 1661 C CA . GLY A 1 212 ? 11.213 5.660 -20.783 1.00 88.62 212 GLY A CA 1
ATOM 1662 C C . GLY A 1 212 ? 11.457 5.390 -22.272 1.00 88.62 212 GLY A C 1
ATOM 1663 O O . GLY A 1 212 ? 11.985 4.349 -22.661 1.00 88.62 212 GLY A O 1
ATOM 1664 N N . GLY A 1 213 ? 11.036 6.338 -23.113 1.00 84.75 213 GLY A N 1
ATOM 1665 C CA . GLY A 1 213 ? 11.100 6.252 -24.578 1.00 84.75 213 GLY A CA 1
ATOM 1666 C C . GLY A 1 213 ? 9.738 6.436 -25.253 1.00 84.75 213 GLY A C 1
ATOM 1667 O O . GLY A 1 213 ? 8.741 6.728 -24.591 1.00 84.75 213 GLY A O 1
ATOM 1668 N N . SER A 1 214 ? 9.682 6.289 -26.578 1.00 78.00 214 SER A N 1
ATOM 1669 C CA . SER A 1 214 ? 8.417 6.368 -27.315 1.00 78.00 214 SER A CA 1
ATOM 1670 C C . SER A 1 214 ? 7.591 5.098 -27.109 1.00 78.00 214 SER A C 1
ATOM 1672 O O . SER A 1 214 ? 8.118 3.993 -27.214 1.00 78.00 214 SER A O 1
ATOM 1674 N N . ASP A 1 215 ? 6.277 5.241 -26.914 1.00 67.50 215 ASP A N 1
ATOM 1675 C CA . ASP A 1 215 ? 5.335 4.110 -26.866 1.00 67.50 215 ASP A CA 1
ATOM 1676 C C . ASP A 1 215 ? 5.327 3.285 -28.173 1.00 67.50 215 ASP A C 1
ATOM 1678 O O . ASP A 1 215 ? 4.926 2.121 -28.175 1.00 67.50 215 ASP A O 1
ATOM 1682 N N . ASN A 1 216 ? 5.840 3.848 -29.274 1.00 63.84 216 ASN A N 1
ATOM 1683 C CA . ASN A 1 216 ? 6.009 3.164 -30.558 1.00 63.84 216 ASN A CA 1
ATOM 1684 C C . ASN A 1 216 ? 7.161 2.129 -30.553 1.00 63.84 216 ASN A C 1
ATOM 1686 O O . ASN A 1 216 ? 7.153 1.215 -31.378 1.00 63.84 216 ASN A O 1
ATOM 1690 N N . ASP A 1 217 ? 8.092 2.192 -29.590 1.00 60.34 217 ASP A N 1
ATOM 1691 C CA . ASP A 1 217 ? 9.237 1.271 -29.424 1.00 60.34 217 ASP A CA 1
ATOM 1692 C C . ASP A 1 217 ? 8.910 0.087 -28.486 1.00 60.34 217 ASP A C 1
ATOM 1694 O O . ASP A 1 217 ? 9.750 -0.482 -27.784 1.00 60.34 217 ASP A O 1
ATOM 1698 N N . ALA A 1 218 ? 7.636 -0.302 -28.477 1.00 64.00 218 ALA A N 1
ATOM 1699 C CA . ALA A 1 218 ? 6.917 -0.902 -27.358 1.00 64.00 218 ALA A CA 1
ATOM 1700 C C . ALA A 1 218 ? 7.435 -2.250 -26.805 1.00 64.00 218 ALA A C 1
ATOM 1702 O O . ALA A 1 218 ? 6.925 -2.734 -25.794 1.00 64.00 218 ALA A O 1
ATOM 1703 N N . LYS A 1 219 ? 8.402 -2.912 -27.447 1.00 76.31 219 LYS A N 1
ATOM 1704 C CA . LYS A 1 219 ? 8.781 -4.296 -27.102 1.00 76.31 219 LYS A CA 1
ATOM 1705 C C . LYS A 1 219 ? 9.538 -4.425 -25.776 1.00 76.31 219 LYS A C 1
ATOM 1707 O O . LYS A 1 219 ? 9.450 -5.482 -25.162 1.00 76.31 219 LYS A O 1
ATOM 1712 N N . GLY A 1 220 ? 10.251 -3.381 -25.347 1.00 84.31 220 GLY A N 1
ATOM 1713 C CA . GLY A 1 220 ? 11.075 -3.401 -24.131 1.00 84.31 220 GLY A CA 1
ATOM 1714 C C . GLY A 1 220 ? 10.601 -2.483 -23.002 1.00 84.31 220 GLY A C 1
ATOM 1715 O O . GLY A 1 220 ? 11.225 -2.475 -21.946 1.00 84.31 220 GLY A O 1
ATOM 1716 N N . LEU A 1 221 ? 9.543 -1.688 -23.200 1.00 88.69 221 LEU A N 1
ATOM 1717 C CA . LEU A 1 221 ? 9.085 -0.731 -22.188 1.00 88.69 221 LEU A CA 1
ATOM 1718 C C . LEU A 1 221 ? 8.546 -1.448 -20.948 1.00 88.69 221 LEU A C 1
ATOM 1720 O O . LEU A 1 221 ? 7.690 -2.330 -21.049 1.00 88.69 221 LEU A O 1
ATOM 1724 N N . LEU A 1 222 ? 9.010 -1.015 -19.774 1.00 88.19 222 LEU A N 1
ATOM 1725 C CA . LEU A 1 222 ? 8.446 -1.437 -18.495 1.00 88.19 222 LEU A CA 1
ATOM 1726 C C . LEU A 1 222 ? 6.940 -1.144 -18.446 1.00 88.19 222 LEU A C 1
ATOM 1728 O O . LEU A 1 222 ? 6.488 -0.072 -18.846 1.00 88.19 222 LEU A O 1
ATOM 1732 N N . ASN A 1 223 ? 6.168 -2.095 -17.923 1.00 86.00 223 ASN A N 1
ATOM 1733 C CA . ASN A 1 223 ? 4.758 -1.918 -17.572 1.00 86.00 223 ASN A CA 1
ATOM 1734 C C . ASN A 1 223 ? 4.609 -1.156 -16.249 1.00 86.00 223 ASN A C 1
ATOM 1736 O O . ASN A 1 223 ? 5.491 -1.209 -15.394 1.00 86.00 223 ASN A O 1
ATOM 1740 N N . GLU A 1 224 ? 3.471 -0.490 -16.044 1.00 78.06 224 GLU A N 1
ATOM 1741 C CA . GLU A 1 224 ? 3.266 0.389 -14.883 1.00 78.06 224 GLU A CA 1
ATOM 1742 C C . GLU A 1 224 ? 3.374 -0.360 -13.564 1.00 78.06 224 GLU A C 1
ATOM 1744 O O . GLU A 1 224 ? 4.153 0.015 -12.692 1.00 78.06 224 GLU A O 1
ATOM 1749 N N . LYS A 1 225 ? 2.607 -1.444 -13.430 1.00 79.69 225 LYS A N 1
ATOM 1750 C CA . LYS A 1 225 ? 2.334 -2.078 -12.144 1.00 79.69 225 LYS A CA 1
ATOM 1751 C C . LYS A 1 225 ? 2.893 -3.495 -12.098 1.00 79.69 225 LYS A C 1
ATOM 1753 O O . LYS A 1 225 ? 2.604 -4.308 -12.973 1.00 79.69 225 LYS A O 1
ATOM 1758 N N . TRP A 1 226 ? 3.701 -3.768 -11.077 1.00 84.25 226 TRP A N 1
ATOM 1759 C CA . TRP A 1 226 ? 4.173 -5.103 -10.704 1.00 84.25 226 TRP A CA 1
ATOM 1760 C C . TRP A 1 226 ? 3.527 -5.462 -9.368 1.00 84.25 226 TRP A C 1
ATOM 1762 O O . TRP A 1 226 ? 3.574 -4.649 -8.452 1.00 84.25 226 TRP A O 1
ATOM 1772 N N . GLU A 1 227 ? 2.932 -6.648 -9.258 1.00 80.69 227 GLU A N 1
ATOM 1773 C CA . GLU A 1 227 ? 2.059 -7.025 -8.127 1.00 80.69 227 GLU A CA 1
ATOM 1774 C C . GLU A 1 227 ? 2.536 -8.298 -7.413 1.00 80.69 227 GLU A C 1
ATOM 1776 O O . GLU A 1 227 ? 1.746 -9.034 -6.837 1.00 80.69 227 GLU A O 1
ATOM 1781 N N . GLY A 1 228 ? 3.833 -8.615 -7.490 1.00 84.31 228 GLY A N 1
ATOM 1782 C CA . GLY A 1 228 ? 4.348 -9.8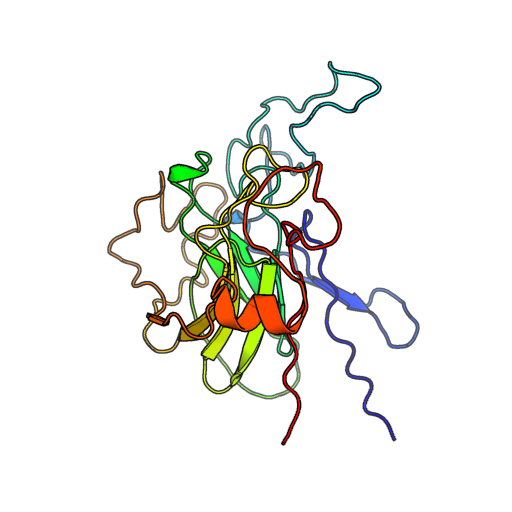53 -6.912 1.00 84.31 228 GLY A CA 1
ATOM 1783 C C . GLY A 1 228 ? 5.801 -9.767 -6.470 1.00 84.31 228 GLY A C 1
ATOM 1784 O O . GLY A 1 228 ? 6.679 -9.377 -7.241 1.00 84.31 228 GLY A O 1
ATOM 1785 N N . LEU A 1 229 ? 6.050 -10.195 -5.233 1.00 86.50 229 LEU A N 1
ATOM 1786 C CA . LEU A 1 229 ? 7.375 -10.444 -4.676 1.00 86.50 229 LEU A CA 1
ATOM 1787 C C . LEU A 1 229 ? 7.446 -11.868 -4.142 1.00 86.50 229 LEU A C 1
ATOM 1789 O O . LEU A 1 229 ? 6.528 -12.357 -3.490 1.00 86.50 229 LEU A O 1
ATOM 1793 N N . SER A 1 230 ? 8.580 -12.518 -4.368 1.00 86.81 230 SER A N 1
ATOM 1794 C CA . SER A 1 230 ? 8.896 -13.790 -3.734 1.00 86.81 230 SER A CA 1
ATOM 1795 C C . SER A 1 230 ? 10.385 -13.854 -3.427 1.00 86.81 230 SER A C 1
ATOM 1797 O O . SER A 1 230 ? 11.198 -13.250 -4.129 1.00 86.81 230 SER A O 1
ATOM 1799 N N . LEU A 1 231 ? 10.737 -14.577 -2.367 1.00 84.50 231 LEU A N 1
ATOM 1800 C CA . LEU A 1 231 ? 12.119 -14.868 -2.008 1.00 84.50 231 LEU A CA 1
ATOM 1801 C C . LEU A 1 231 ? 12.411 -16.327 -2.319 1.00 84.50 231 LEU A C 1
ATOM 1803 O O . LEU A 1 231 ? 11.649 -17.216 -1.941 1.00 84.50 231 LEU A O 1
ATOM 1807 N N . VAL A 1 232 ? 13.536 -16.560 -2.984 1.00 83.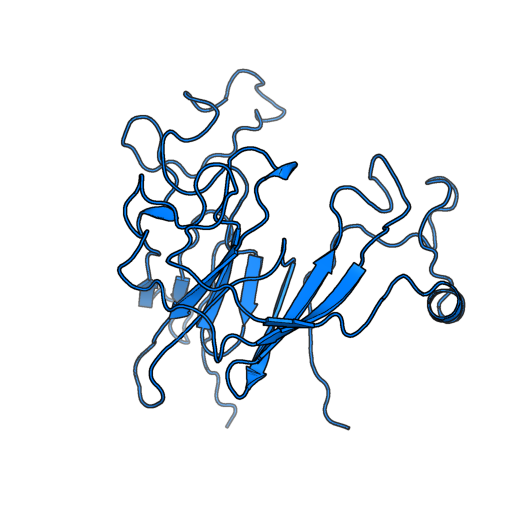88 232 VAL A N 1
ATOM 1808 C CA . VAL A 1 232 ? 14.017 -17.899 -3.316 1.00 83.88 232 VAL A CA 1
ATOM 1809 C C . VAL A 1 232 ? 15.234 -18.187 -2.432 1.00 83.88 232 VAL A C 1
ATOM 1811 O O . VAL A 1 232 ? 16.115 -17.328 -2.350 1.00 83.88 232 VAL A O 1
ATOM 1814 N N . PRO A 1 233 ? 15.291 -19.339 -1.739 1.00 80.69 233 PRO A N 1
ATOM 1815 C CA . PRO A 1 233 ? 16.491 -19.735 -1.011 1.00 80.69 233 PRO A CA 1
ATOM 1816 C C . PRO A 1 233 ? 17.658 -19.938 -1.984 1.00 80.69 233 PRO A C 1
ATOM 1818 O O . PRO A 1 233 ? 17.458 -20.389 -3.113 1.00 80.69 233 PRO A O 1
ATOM 1821 N N . VAL A 1 234 ? 18.863 -19.604 -1.529 1.00 68.69 234 VAL A N 1
ATOM 1822 C CA . VAL A 1 234 ? 20.134 -19.828 -2.237 1.00 68.69 234 VAL A CA 1
ATOM 1823 C C . VAL A 1 234 ? 20.915 -20.964 -1.605 1.00 68.69 234 VAL A C 1
ATOM 1825 O O . VAL A 1 234 ? 20.840 -21.101 -0.363 1.00 68.69 234 VAL A O 1
#

pLDDT: mean 79.1, std 15.14, range [29.42, 95.56]

Sequence (234 aa):
MALVVLAPISDEYGPFLYHFTKRGKLDDVIRPPNALILERNGTVDFASNNSPIYNSSQIPNPENPNSSRNNNQGFKGLTYNTYAAINDGALDKAKNQYTRLLEYKINNKGCRQNSNRKPEASEILFLGNGRFLVLSRDSSASRSADRTESVYRNADIFSICDATNINGKFDDYTSSFAPSGVLSPKVKAAEYCPFINFNIQTKLNKFSIINGGSDNDAKGLLNEKWEGLSLVPV